Protein AF-A0A969JW66-F1 (afdb_monomer_lite)

Structure (mmCIF, N/CA/C/O backbone):
data_AF-A0A969JW66-F1
#
_entry.id   AF-A0A969JW66-F1
#
loop_
_atom_site.group_PDB
_atom_site.id
_atom_site.type_symbol
_atom_site.label_atom_id
_atom_site.label_alt_id
_atom_site.label_comp_id
_atom_site.label_asym_id
_atom_site.label_entity_id
_atom_site.label_seq_id
_atom_site.pdbx_PDB_ins_code
_atom_site.Cartn_x
_atom_site.Cartn_y
_atom_site.Cartn_z
_atom_site.occupancy
_atom_site.B_iso_or_equiv
_atom_site.auth_seq_id
_atom_site.auth_comp_id
_atom_site.auth_asym_id
_atom_site.auth_atom_id
_atom_site.pdbx_PDB_model_num
ATOM 1 N N . MET A 1 1 ? 15.696 24.042 47.870 1.00 40.84 1 MET A N 1
ATOM 2 C CA . MET A 1 1 ? 15.135 23.571 46.587 1.00 40.84 1 MET A CA 1
ATOM 3 C C . MET A 1 1 ? 15.810 24.393 45.507 1.00 40.84 1 MET A C 1
ATOM 5 O O . MET A 1 1 ? 15.620 25.599 45.510 1.00 40.84 1 MET A O 1
ATOM 9 N N . ALA A 1 2 ? 16.708 23.796 44.722 1.00 54.25 2 ALA A N 1
ATOM 10 C CA . ALA A 1 2 ? 17.399 24.513 43.651 1.00 54.25 2 ALA A CA 1
ATOM 11 C C . ALA A 1 2 ? 16.425 24.700 42.480 1.00 54.25 2 ALA A C 1
ATOM 13 O O . ALA A 1 2 ? 15.847 23.718 42.015 1.00 54.25 2 ALA A O 1
ATOM 14 N N . GLU A 1 3 ? 16.198 25.946 42.061 1.00 46.41 3 GLU A N 1
ATOM 15 C CA . GLU A 1 3 ? 15.458 26.241 40.833 1.00 46.41 3 GLU A CA 1
ATOM 16 C C . GLU A 1 3 ? 16.278 25.765 39.624 1.00 46.41 3 GLU A C 1
ATOM 18 O O . GLU A 1 3 ? 17.474 26.064 39.557 1.00 46.41 3 GLU A O 1
ATOM 23 N N . PRO A 1 4 ? 15.669 25.025 38.682 1.00 59.62 4 PRO A N 1
ATOM 24 C CA . PRO A 1 4 ? 16.368 24.554 37.495 1.00 59.62 4 PRO A CA 1
ATOM 25 C C . PRO A 1 4 ? 16.814 25.738 36.629 1.00 59.62 4 PRO A C 1
ATOM 27 O O . PRO A 1 4 ? 16.103 26.733 36.467 1.00 59.62 4 PRO A O 1
ATOM 30 N N . THR A 1 5 ? 18.015 25.634 36.071 1.00 74.81 5 THR A N 1
ATOM 31 C CA . THR A 1 5 ? 18.633 26.684 35.255 1.00 74.81 5 THR A CA 1
ATOM 32 C C . THR A 1 5 ? 17.927 26.840 33.901 1.00 74.81 5 THR A C 1
ATOM 34 O O . THR A 1 5 ? 17.280 25.926 33.389 1.00 74.81 5 THR A O 1
ATOM 37 N N . ARG A 1 6 ? 18.042 28.022 33.274 1.00 62.00 6 ARG A N 1
ATOM 38 C CA . ARG A 1 6 ? 17.394 28.322 31.978 1.00 62.00 6 ARG A CA 1
ATOM 39 C C . ARG A 1 6 ? 17.783 27.359 30.846 1.00 62.00 6 ARG A C 1
ATOM 41 O O . ARG A 1 6 ? 16.964 27.147 29.953 1.00 62.00 6 ARG A O 1
ATOM 48 N N . ASP A 1 7 ? 18.984 26.781 30.881 1.00 59.00 7 ASP A N 1
ATOM 49 C CA . ASP A 1 7 ? 19.409 25.762 29.913 1.00 59.00 7 ASP A CA 1
ATOM 50 C C . ASP A 1 7 ? 18.765 24.394 30.188 1.00 59.00 7 ASP A C 1
ATOM 52 O O . ASP A 1 7 ? 18.335 23.731 29.246 1.00 59.00 7 ASP A O 1
ATOM 56 N N . GLU A 1 8 ? 18.573 24.006 31.453 1.00 53.38 8 GLU A N 1
ATOM 57 C CA . GLU A 1 8 ? 17.868 22.767 31.824 1.00 53.38 8 GLU A CA 1
ATOM 58 C C . GLU A 1 8 ? 16.382 22.815 31.428 1.00 53.38 8 GLU A C 1
ATOM 60 O O . GLU A 1 8 ? 15.858 21.853 30.864 1.00 53.38 8 GLU A O 1
ATOM 65 N N . LEU A 1 9 ? 15.723 23.968 31.604 1.00 59.16 9 LEU A N 1
ATOM 66 C CA . LEU A 1 9 ? 14.361 24.208 31.099 1.00 59.16 9 LEU A CA 1
ATOM 67 C C . LEU A 1 9 ? 14.279 24.134 29.563 1.00 59.16 9 LEU A C 1
ATOM 69 O O . LEU A 1 9 ? 13.269 23.689 29.011 1.00 59.16 9 LEU A O 1
ATOM 73 N N . ARG A 1 10 ? 15.331 24.559 28.851 1.00 59.28 10 ARG A N 1
ATOM 74 C CA . ARG A 1 10 ? 15.378 24.525 27.383 1.00 59.28 10 ARG A CA 1
ATOM 75 C C . ARG A 1 10 ? 15.547 23.099 26.856 1.00 59.28 10 ARG A C 1
ATOM 77 O O . ARG A 1 10 ? 14.834 22.736 25.919 1.00 59.28 10 ARG A O 1
ATOM 84 N N . VAL A 1 11 ? 16.411 22.296 27.478 1.00 59.56 11 VAL A N 1
ATOM 85 C CA . VAL A 1 11 ? 16.655 20.886 27.118 1.00 59.56 11 VAL A CA 1
ATOM 86 C C . VAL A 1 11 ? 15.422 20.016 27.401 1.00 59.56 11 VAL A C 1
ATOM 88 O O . VAL A 1 11 ? 14.954 19.323 26.494 1.00 59.56 11 VAL A O 1
ATOM 91 N N . GLN A 1 12 ? 14.790 20.161 28.573 1.00 58.59 12 GLN A N 1
ATOM 92 C CA . GLN A 1 12 ? 13.542 19.451 28.904 1.00 58.59 12 GLN A CA 1
ATOM 93 C C . GLN A 1 12 ? 12.419 19.766 27.903 1.00 58.59 12 GLN A C 1
ATOM 95 O O . GLN A 1 12 ? 11.726 18.873 27.418 1.00 58.59 12 GLN A O 1
ATOM 100 N N . SER A 1 13 ? 12.293 21.034 27.489 1.00 60.81 13 SER A N 1
ATOM 101 C CA . SER A 1 13 ? 11.270 21.443 26.517 1.00 60.81 13 SER A CA 1
ATOM 102 C C . SER A 1 13 ? 11.465 20.854 25.112 1.00 60.81 13 SER A C 1
ATOM 104 O O . SER A 1 13 ? 10.496 20.751 24.353 1.00 60.81 13 SER A O 1
ATOM 106 N N . SER A 1 14 ? 12.698 20.491 24.739 1.00 58.91 14 SER A N 1
ATOM 107 C CA . SER A 1 14 ? 13.002 19.827 23.466 1.00 58.91 14 SER A CA 1
ATOM 108 C C . SER A 1 14 ? 12.797 18.314 23.523 1.00 58.91 14 SER A C 1
ATOM 110 O O . SER A 1 14 ? 12.297 17.737 22.556 1.00 58.91 14 SER A O 1
ATOM 112 N N . GLU A 1 15 ? 13.107 17.684 24.655 1.00 55.50 15 GLU A N 1
ATOM 113 C CA . GLU A 1 15 ? 12.922 16.246 24.872 1.00 55.50 15 GLU A CA 1
ATOM 114 C C . GLU A 1 15 ? 11.434 15.883 24.969 1.00 55.50 15 GLU A C 1
ATOM 116 O O . GLU A 1 15 ? 10.982 14.949 24.304 1.00 55.50 15 GLU A O 1
ATOM 121 N N . ASP A 1 16 ? 10.637 16.700 25.662 1.00 60.59 16 ASP A N 1
ATOM 122 C CA . ASP A 1 16 ? 9.181 16.533 25.744 1.00 60.59 16 ASP A CA 1
ATOM 123 C C . ASP A 1 16 ? 8.486 16.686 24.383 1.00 60.59 16 ASP A C 1
ATOM 125 O O . ASP A 1 16 ? 7.502 15.999 24.085 1.00 60.59 16 ASP A O 1
ATOM 129 N N . ARG A 1 17 ? 8.984 17.587 23.523 1.00 61.78 17 ARG A N 1
ATOM 130 C CA . ARG A 1 17 ? 8.463 17.745 22.154 1.00 61.78 17 ARG A CA 1
ATOM 131 C C . ARG A 1 17 ? 8.785 16.533 21.290 1.00 61.78 17 ARG A C 1
ATOM 133 O O . ARG A 1 17 ? 7.910 16.105 20.542 1.00 61.78 17 ARG A O 1
ATOM 140 N N . LYS A 1 18 ? 9.997 15.986 21.416 1.00 62.81 18 LYS A N 1
ATOM 141 C CA . LYS A 1 18 ? 10.444 14.802 20.675 1.00 62.81 18 LYS A CA 1
ATOM 142 C C . LYS A 1 18 ? 9.677 13.544 21.103 1.00 62.81 18 LYS A C 1
ATOM 144 O O . LYS A 1 18 ? 9.100 12.865 20.265 1.00 62.81 18 LYS A O 1
ATOM 149 N N . SER A 1 19 ? 9.527 13.320 22.409 1.00 61.19 19 SER A N 1
ATOM 150 C CA . SER A 1 19 ? 8.724 12.218 22.963 1.00 61.19 19 SER A CA 1
ATOM 151 C C . SER A 1 19 ? 7.263 12.249 22.481 1.00 61.19 19 SER A C 1
ATOM 153 O O . SER A 1 19 ? 6.701 11.234 22.054 1.00 61.19 19 SER A O 1
ATOM 155 N N . ARG A 1 20 ? 6.643 13.439 22.447 1.00 59.66 20 ARG A N 1
ATOM 156 C CA . ARG A 1 20 ? 5.278 13.604 21.916 1.00 59.66 20 ARG A CA 1
ATOM 157 C C . ARG A 1 20 ? 5.185 13.403 20.404 1.00 59.66 20 ARG A C 1
ATOM 159 O O . ARG A 1 20 ? 4.157 12.904 19.947 1.00 59.66 20 ARG A O 1
ATOM 166 N N . SER A 1 21 ? 6.195 13.797 19.622 1.00 60.31 21 SER A N 1
ATOM 167 C CA . SER A 1 21 ? 6.202 13.543 18.175 1.00 60.31 21 SER A CA 1
ATOM 168 C C . SER A 1 21 ? 6.389 12.064 17.852 1.00 60.31 21 SER A C 1
ATOM 170 O O . SER A 1 21 ? 5.691 11.563 16.973 1.00 60.31 21 SER A O 1
ATOM 172 N N . ASP A 1 22 ? 7.243 11.366 18.601 1.00 65.19 22 ASP A N 1
ATOM 173 C CA . ASP A 1 22 ? 7.522 9.939 18.411 1.00 65.19 22 ASP A CA 1
ATOM 174 C C . ASP A 1 22 ? 6.267 9.108 18.730 1.00 65.19 22 ASP A C 1
ATOM 176 O O . ASP A 1 22 ? 5.780 8.362 17.885 1.00 65.19 22 ASP A O 1
ATOM 180 N N . THR A 1 23 ? 5.608 9.386 19.862 1.00 65.06 23 THR A N 1
ATOM 181 C CA . THR A 1 23 ? 4.329 8.742 20.233 1.00 65.06 23 THR A CA 1
ATOM 182 C C . THR A 1 23 ? 3.220 8.978 19.191 1.00 65.06 23 THR A C 1
ATOM 184 O O . THR A 1 23 ? 2.376 8.113 18.924 1.00 65.06 23 THR A O 1
ATOM 187 N N . LYS A 1 24 ? 3.189 10.176 18.590 1.00 61.91 24 LYS A N 1
ATOM 188 C CA . LYS A 1 24 ? 2.211 10.540 17.554 1.00 61.91 24 LYS A CA 1
ATOM 189 C C . LYS A 1 24 ? 2.483 9.800 16.241 1.00 61.91 24 LYS A C 1
ATOM 191 O O . LYS A 1 24 ? 1.526 9.392 15.580 1.00 61.91 24 LYS A O 1
ATOM 196 N N . ASN A 1 25 ? 3.753 9.609 15.884 1.00 71.12 25 ASN A N 1
ATOM 197 C CA . ASN A 1 25 ? 4.147 8.803 14.732 1.00 71.12 25 ASN A CA 1
ATOM 198 C C . ASN A 1 25 ? 3.803 7.325 14.938 1.00 71.12 25 ASN A C 1
ATOM 200 O O . ASN A 1 25 ? 3.181 6.742 14.055 1.00 71.12 25 ASN A O 1
ATOM 204 N N . ASP A 1 26 ? 4.073 6.760 16.115 1.00 77.56 26 ASP A N 1
ATOM 205 C CA . ASP A 1 26 ? 3.741 5.362 16.420 1.00 77.56 26 ASP A CA 1
ATOM 206 C C . ASP A 1 26 ? 2.232 5.103 16.343 1.00 77.56 26 ASP A C 1
ATOM 208 O O . ASP A 1 26 ? 1.776 4.117 15.762 1.00 77.56 26 ASP A O 1
ATOM 212 N N . THR A 1 27 ? 1.425 6.040 16.850 1.00 81.88 27 THR A N 1
ATOM 213 C CA . THR A 1 27 ? -0.039 5.947 16.753 1.00 81.88 27 THR A CA 1
ATOM 214 C C . THR A 1 27 ? -0.509 5.968 15.295 1.00 81.88 27 THR A C 1
ATOM 216 O O . THR A 1 27 ? -1.386 5.190 14.915 1.00 81.88 27 THR A O 1
ATOM 219 N N . LYS A 1 28 ? 0.074 6.841 14.461 1.00 84.44 28 LYS A N 1
ATOM 220 C CA . LYS A 1 28 ? -0.247 6.926 13.030 1.00 84.44 28 LYS A CA 1
ATOM 221 C C . LYS A 1 28 ? 0.125 5.630 12.304 1.00 84.44 28 LYS A C 1
ATOM 223 O O . LYS A 1 28 ? -0.694 5.127 11.538 1.00 84.44 28 LYS A O 1
ATOM 228 N N . SER A 1 29 ? 1.312 5.084 12.562 1.00 87.31 29 SER A N 1
ATOM 229 C CA . SER A 1 29 ? 1.781 3.832 11.958 1.00 87.31 29 SER A CA 1
ATOM 230 C C . SER A 1 29 ? 0.887 2.653 12.339 1.00 87.31 29 SER A C 1
ATOM 232 O O . SER A 1 29 ? 0.419 1.934 11.460 1.00 87.31 29 SER A O 1
ATOM 234 N N . ASN A 1 30 ? 0.532 2.517 13.620 1.00 88.81 30 ASN A N 1
ATOM 235 C CA . ASN A 1 30 ? -0.365 1.455 14.087 1.00 88.81 30 ASN A CA 1
ATOM 236 C C . ASN A 1 30 ? -1.747 1.520 13.424 1.00 88.81 30 ASN A C 1
ATOM 238 O O . ASN A 1 30 ? -2.320 0.488 13.067 1.00 88.81 30 ASN A O 1
ATOM 242 N N . LEU A 1 31 ? -2.275 2.730 13.219 1.00 90.94 31 LEU A N 1
ATOM 243 C CA . LEU A 1 31 ? -3.534 2.938 12.503 1.00 90.94 31 LEU A CA 1
ATOM 244 C C . LEU A 1 31 ? -3.440 2.525 11.034 1.00 90.94 31 LEU A C 1
ATOM 246 O O . LEU A 1 31 ? -4.350 1.861 10.541 1.00 90.94 31 LEU A O 1
ATOM 250 N N . ILE A 1 32 ? -2.351 2.889 10.352 1.00 93.75 32 ILE A N 1
ATOM 251 C CA . ILE A 1 32 ? -2.113 2.517 8.951 1.00 93.75 32 ILE A CA 1
ATOM 252 C C . ILE A 1 32 ? -2.027 0.997 8.812 1.00 93.75 32 ILE A C 1
ATOM 254 O O . ILE A 1 32 ? -2.725 0.436 7.971 1.00 93.75 32 ILE A O 1
ATOM 258 N N . LEU A 1 33 ? -1.237 0.326 9.653 1.00 94.88 33 LEU A N 1
ATOM 259 C CA . LEU A 1 33 ? -1.054 -1.127 9.592 1.00 94.88 33 LEU A CA 1
ATOM 260 C C . LEU A 1 33 ? -2.352 -1.886 9.905 1.00 94.88 33 LEU A C 1
ATOM 262 O O . LEU A 1 33 ? -2.728 -2.793 9.164 1.00 94.88 33 LEU A O 1
ATOM 266 N N . SER A 1 34 ? -3.092 -1.455 10.931 1.00 94.56 34 SER A N 1
ATOM 267 C CA . SER A 1 34 ? -4.382 -2.064 11.288 1.00 94.56 34 SER A CA 1
ATOM 268 C C . SER A 1 34 ? -5.425 -1.877 10.183 1.00 94.56 34 SER A C 1
ATOM 270 O O . SER A 1 34 ? -6.155 -2.802 9.831 1.00 94.56 34 SER A O 1
ATOM 272 N N . ALA A 1 35 ? -5.507 -0.670 9.612 1.00 94.56 35 ALA A N 1
ATOM 273 C CA . ALA A 1 35 ? -6.415 -0.388 8.506 1.00 94.56 35 ALA A CA 1
ATOM 274 C C . ALA A 1 35 ? -6.042 -1.186 7.253 1.00 94.56 35 ALA A C 1
ATOM 276 O O . ALA A 1 35 ? -6.926 -1.724 6.587 1.00 94.56 35 ALA A O 1
ATOM 277 N N . LEU A 1 36 ? -4.745 -1.288 6.956 1.00 96.56 36 LEU A N 1
ATOM 278 C CA . LEU A 1 36 ? -4.231 -2.061 5.837 1.00 96.56 36 LEU A CA 1
ATOM 279 C C . LEU A 1 36 ? -4.656 -3.527 5.936 1.00 96.56 36 LEU A C 1
ATOM 281 O O . LEU A 1 36 ? -5.207 -4.057 4.975 1.00 96.56 36 LEU A O 1
ATOM 285 N N . GLU A 1 37 ? -4.446 -4.167 7.085 1.00 96.50 37 GLU A N 1
ATOM 286 C CA . GLU A 1 37 ? -4.856 -5.555 7.303 1.00 96.50 37 GLU A CA 1
ATOM 287 C C . GLU A 1 37 ? -6.374 -5.725 7.151 1.00 96.50 37 GLU A C 1
ATOM 289 O O . GLU A 1 37 ? -6.841 -6.588 6.405 1.00 96.50 37 GLU A O 1
ATOM 294 N N . LEU A 1 38 ? -7.164 -4.845 7.774 1.00 95.62 38 LEU A N 1
ATOM 295 C C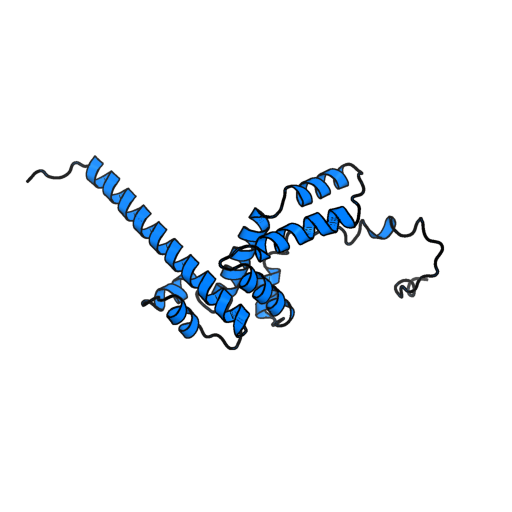A . LEU A 1 38 ? -8.621 -4.912 7.695 1.00 95.62 38 LEU A CA 1
ATOM 296 C C . LEU A 1 38 ? -9.144 -4.754 6.264 1.00 95.62 38 LEU A C 1
ATOM 298 O O . LEU A 1 38 ? -10.021 -5.521 5.860 1.00 95.62 38 LEU A O 1
ATOM 302 N N . PHE A 1 39 ? -8.630 -3.788 5.498 1.00 94.88 39 PHE A N 1
ATOM 303 C CA . PHE A 1 39 ? -9.022 -3.595 4.101 1.00 94.88 39 PHE A CA 1
ATOM 304 C C . PHE A 1 39 ? -8.542 -4.748 3.213 1.00 94.88 39 PHE A C 1
ATOM 306 O O . PHE A 1 39 ? -9.288 -5.215 2.343 1.00 94.88 39 PHE A O 1
ATOM 313 N N . ALA A 1 40 ? -7.327 -5.246 3.453 1.00 94.75 40 ALA A N 1
ATOM 314 C CA . ALA A 1 40 ? -6.782 -6.397 2.750 1.00 94.75 40 ALA A CA 1
ATOM 315 C C . ALA A 1 40 ? -7.638 -7.651 2.960 1.00 94.75 40 ALA A C 1
ATOM 317 O O . ALA A 1 40 ? -7.836 -8.397 2.007 1.00 94.75 40 ALA A O 1
ATOM 318 N N . GLU A 1 41 ? -8.192 -7.870 4.154 1.00 94.00 41 GLU A N 1
ATOM 319 C CA . GLU A 1 41 ? -9.009 -9.050 4.456 1.00 94.00 41 GLU A CA 1
ATOM 320 C C . GLU A 1 41 ? -10.482 -8.883 4.079 1.00 94.00 41 GLU A C 1
ATOM 322 O O . GLU A 1 41 ? -11.041 -9.707 3.350 1.00 94.00 41 GLU A O 1
ATOM 327 N N . ASN A 1 42 ? -11.099 -7.759 4.437 1.00 92.25 42 ASN A N 1
ATOM 328 C CA . ASN A 1 42 ? -12.559 -7.600 4.384 1.00 92.25 42 ASN A CA 1
ATOM 329 C C . ASN A 1 42 ? -13.053 -6.725 3.225 1.00 92.25 42 ASN A C 1
ATOM 331 O O . ASN A 1 42 ? -14.225 -6.775 2.871 1.00 92.25 42 ASN A O 1
ATOM 335 N N . GLY A 1 43 ? -12.155 -5.963 2.606 1.00 88.88 43 GLY A N 1
ATOM 336 C CA . GLY A 1 43 ? -12.461 -5.069 1.495 1.00 88.88 43 GLY A CA 1
ATOM 337 C C . GLY A 1 43 ? -12.703 -3.664 2.012 1.00 88.88 43 GLY A C 1
ATOM 338 O O . GLY A 1 43 ? -12.844 -3.445 3.217 1.00 88.88 43 GLY A O 1
ATOM 339 N N . ILE A 1 44 ? -12.713 -2.692 1.104 1.00 88.50 44 ILE A N 1
ATOM 340 C CA . ILE A 1 44 ? -12.837 -1.294 1.506 1.00 88.50 44 ILE A CA 1
ATOM 341 C C . ILE A 1 44 ? -14.215 -1.087 2.114 1.00 88.50 44 ILE A C 1
ATOM 343 O O . ILE A 1 44 ? -14.301 -0.703 3.277 1.00 88.50 44 ILE A O 1
ATOM 347 N N . ASP A 1 45 ? -15.286 -1.419 1.399 1.00 87.56 45 ASP A N 1
ATOM 348 C CA . ASP A 1 45 ? -16.669 -1.132 1.799 1.00 87.56 45 ASP A CA 1
ATOM 349 C C . ASP A 1 45 ? -17.081 -1.740 3.142 1.00 87.56 45 ASP A C 1
ATOM 351 O O . ASP A 1 45 ? -17.724 -1.059 3.941 1.00 87.56 45 ASP A O 1
ATOM 355 N N . ALA A 1 46 ? -16.631 -2.959 3.445 1.00 90.00 46 ALA A N 1
ATOM 356 C CA . ALA A 1 46 ? -16.989 -3.668 4.673 1.00 90.00 46 ALA A CA 1
ATOM 357 C C . ALA A 1 46 ? -16.338 -3.095 5.948 1.00 90.00 46 ALA A C 1
ATOM 359 O O . ALA A 1 46 ? -16.761 -3.412 7.061 1.00 90.00 46 ALA A O 1
ATOM 360 N N . VAL A 1 47 ? -15.304 -2.257 5.820 1.00 91.56 47 VAL A N 1
ATOM 361 C CA . VAL A 1 47 ? -14.539 -1.745 6.962 1.00 91.56 47 VAL A CA 1
ATOM 362 C C . VAL A 1 47 ? -14.967 -0.319 7.308 1.00 91.56 47 VAL A C 1
ATOM 364 O O . VAL A 1 47 ? -14.924 0.597 6.481 1.00 91.56 47 VAL A O 1
ATOM 367 N N . SER A 1 48 ? -15.354 -0.118 8.569 1.00 90.69 48 SER A N 1
ATOM 368 C CA . SER A 1 48 ? -15.719 1.192 9.116 1.00 90.69 48 SER A CA 1
ATOM 369 C C . SER A 1 48 ? -14.543 1.863 9.836 1.00 90.69 48 SER A C 1
ATOM 371 O O . SER A 1 48 ? -13.661 1.186 10.366 1.00 90.69 48 SER A O 1
ATOM 373 N N . MET A 1 49 ? -14.577 3.197 9.954 1.00 88.62 49 MET A N 1
ATOM 374 C CA . MET A 1 49 ? -13.599 3.957 10.754 1.00 88.62 49 MET A CA 1
ATOM 375 C C . MET A 1 49 ? -13.542 3.463 12.207 1.00 88.62 49 MET A C 1
ATOM 377 O O . MET A 1 49 ? -12.472 3.344 12.793 1.00 88.62 49 MET A O 1
ATOM 381 N N . ARG A 1 50 ? -14.693 3.105 12.789 1.00 87.75 50 ARG A N 1
ATOM 382 C CA . ARG A 1 50 ? -14.769 2.568 14.154 1.00 87.75 50 ARG A CA 1
ATOM 383 C C . ARG A 1 50 ? -14.059 1.219 14.281 1.00 87.75 50 ARG A C 1
ATOM 385 O O . ARG A 1 50 ? -13.382 0.990 15.279 1.00 87.75 50 ARG A O 1
ATOM 392 N N . THR A 1 51 ? -14.205 0.348 13.283 1.00 91.38 51 THR A N 1
ATOM 393 C CA . THR A 1 51 ? -13.521 -0.954 13.239 1.00 91.38 51 THR A CA 1
ATOM 394 C C . THR A 1 51 ? -12.006 -0.764 13.257 1.00 91.38 51 THR A C 1
ATOM 396 O O . THR A 1 51 ? -11.324 -1.418 14.040 1.00 91.38 51 THR A O 1
ATOM 399 N N . ILE A 1 52 ? -11.499 0.189 12.468 1.00 90.50 52 ILE A N 1
ATOM 400 C CA . ILE A 1 52 ? -10.072 0.536 12.420 1.00 90.50 52 ILE A CA 1
ATOM 401 C C . ILE A 1 52 ? -9.588 1.051 13.781 1.00 90.50 52 ILE A C 1
ATOM 403 O O . ILE A 1 52 ? -8.586 0.563 14.295 1.00 90.50 52 ILE A O 1
ATOM 407 N N . ASN A 1 53 ? -10.319 1.983 14.403 1.00 87.00 53 ASN A N 1
ATOM 408 C CA . ASN A 1 53 ? -9.939 2.556 15.702 1.00 87.00 53 ASN A CA 1
ATOM 409 C C . ASN A 1 53 ? -9.815 1.487 16.793 1.00 87.00 53 ASN A C 1
ATOM 411 O O . ASN A 1 53 ? -8.876 1.524 17.592 1.00 87.00 53 ASN A O 1
ATOM 415 N N . ASN A 1 54 ? -10.773 0.554 16.811 1.00 88.69 54 ASN A N 1
ATOM 416 C CA . ASN A 1 54 ? -10.802 -0.558 17.752 1.00 88.69 54 ASN A CA 1
ATOM 417 C C . ASN A 1 54 ? -9.624 -1.513 17.523 1.00 88.69 54 ASN A C 1
ATOM 419 O O . ASN A 1 54 ? -8.971 -1.895 18.490 1.00 88.69 54 ASN A O 1
ATOM 423 N N . ALA A 1 55 ? -9.343 -1.871 16.266 1.00 89.06 55 ALA A N 1
ATOM 424 C CA . ALA A 1 55 ? -8.235 -2.760 15.915 1.00 89.06 55 ALA A CA 1
ATOM 425 C C . ALA A 1 55 ? -6.870 -2.147 16.263 1.00 89.06 55 ALA A C 1
ATOM 427 O O . ALA A 1 55 ? -6.020 -2.826 16.826 1.00 89.06 55 ALA A O 1
ATOM 428 N N . ALA A 1 56 ? -6.700 -0.842 16.040 1.00 87.31 56 ALA A N 1
ATOM 429 C CA . ALA A 1 56 ? -5.475 -0.122 16.380 1.00 87.31 56 ALA A CA 1
ATOM 430 C C . ALA A 1 56 ? -5.293 0.136 17.891 1.00 87.31 56 ALA A C 1
ATOM 432 O O . ALA A 1 56 ? -4.338 0.802 18.290 1.00 87.31 56 ALA A O 1
ATOM 433 N N . GLY A 1 57 ? -6.224 -0.310 18.746 1.00 82.81 57 GLY A N 1
ATOM 434 C CA . GLY A 1 57 ? -6.151 -0.124 20.201 1.00 82.81 57 GLY A CA 1
ATOM 435 C C . GLY A 1 57 ? -6.272 1.335 20.659 1.00 82.81 57 GLY A C 1
ATOM 436 O O . GLY A 1 57 ? -6.000 1.661 21.817 1.00 82.81 57 GLY A O 1
ATOM 437 N N . THR A 1 58 ? -6.685 2.239 19.768 1.00 74.38 58 THR A N 1
ATOM 438 C CA . THR A 1 58 ? -6.767 3.668 20.074 1.00 74.38 58 THR A CA 1
ATOM 439 C C . THR A 1 58 ? -8.027 3.975 20.883 1.00 74.38 58 THR A C 1
ATOM 441 O O . THR A 1 58 ? -9.151 3.834 20.409 1.00 74.38 58 THR A O 1
ATOM 444 N N . ARG A 1 59 ? -7.861 4.459 22.120 1.00 67.75 59 ARG A N 1
ATOM 445 C CA . ARG A 1 59 ? -8.990 4.936 22.950 1.00 67.75 59 ARG A CA 1
ATOM 446 C C . ARG A 1 59 ? -9.541 6.292 22.493 1.00 67.75 59 ARG A C 1
ATOM 448 O O . ARG A 1 59 ? -10.599 6.712 22.948 1.00 67.75 59 ARG A O 1
ATOM 455 N N . ASN A 1 60 ? -8.820 6.983 21.609 1.00 67.81 60 ASN A N 1
ATOM 456 C CA . ASN A 1 60 ? -9.153 8.316 21.129 1.00 67.81 60 ASN A CA 1
ATOM 457 C C . ASN A 1 60 ? -9.586 8.273 19.657 1.00 67.81 60 ASN A C 1
ATOM 459 O O . ASN A 1 60 ? -8.770 8.449 18.754 1.00 67.81 60 ASN A O 1
ATOM 463 N N . ALA A 1 61 ? -10.886 8.083 19.421 1.00 65.81 61 ALA A N 1
ATOM 464 C CA . ALA A 1 61 ? -11.464 8.089 18.075 1.00 65.81 61 ALA A CA 1
ATOM 465 C C . ALA A 1 61 ? -11.211 9.407 17.312 1.00 65.81 61 ALA A C 1
ATOM 467 O O . ALA A 1 61 ? -11.147 9.407 16.081 1.00 65.81 61 ALA A O 1
ATOM 468 N N . SER A 1 62 ? -11.011 10.518 18.030 1.00 68.06 62 SER A N 1
ATOM 469 C CA . SER A 1 62 ? -10.707 11.819 17.432 1.00 68.06 62 SER A CA 1
ATOM 470 C C . SER A 1 62 ? -9.315 11.867 16.805 1.00 68.06 62 SER A C 1
ATOM 472 O O . SER A 1 62 ? -9.110 12.643 15.877 1.00 68.06 62 SER A O 1
ATOM 474 N N . ALA A 1 63 ? -8.366 11.033 17.251 1.00 64.38 63 ALA A N 1
ATOM 475 C CA . ALA A 1 63 ? -7.031 10.982 16.657 1.00 64.38 63 ALA A CA 1
ATOM 476 C C . ALA A 1 63 ? -7.107 10.576 15.179 1.00 64.38 63 ALA A C 1
ATOM 478 O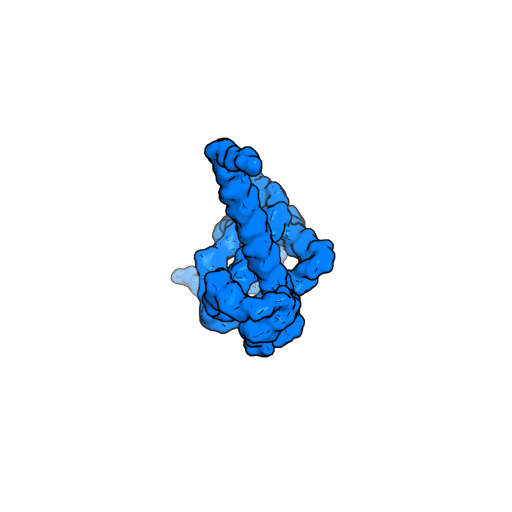 O . ALA A 1 63 ? -6.476 11.195 14.331 1.00 64.38 63 ALA A O 1
ATOM 479 N N . VAL A 1 64 ? -7.947 9.599 14.845 1.00 69.00 64 VAL A N 1
ATOM 480 C CA . VAL A 1 64 ? -8.063 9.075 13.476 1.00 69.00 64 VAL A CA 1
ATOM 481 C C . VAL A 1 64 ? -8.723 10.086 12.547 1.00 69.00 64 VAL A C 1
ATOM 483 O O . VAL A 1 64 ? -8.223 10.339 11.452 1.00 69.00 64 VAL A O 1
ATOM 486 N N . HIS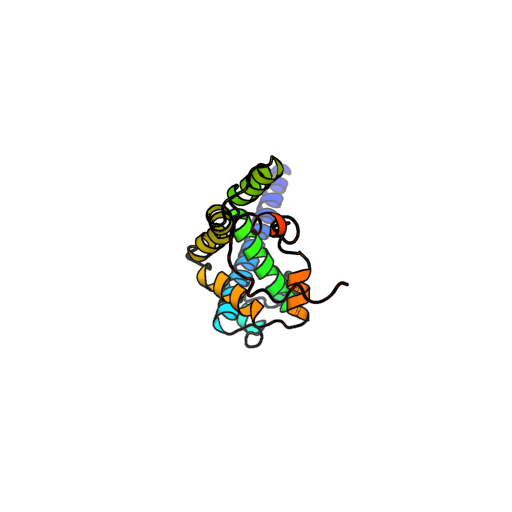 A 1 65 ? -9.789 10.739 13.013 1.00 71.00 65 HIS A N 1
ATOM 487 C CA . HIS A 1 65 ? -10.400 11.848 12.283 1.00 71.00 65 HIS A CA 1
ATOM 488 C C . HIS A 1 65 ? -9.449 13.039 12.127 1.00 71.00 65 HIS A C 1
ATOM 490 O O . HIS A 1 65 ? -9.447 13.673 11.081 1.00 71.00 65 HIS A O 1
ATOM 496 N N . TYR A 1 66 ? -8.603 13.329 13.115 1.00 70.38 66 TYR A N 1
ATOM 497 C CA . TYR A 1 66 ? -7.611 14.398 13.003 1.00 70.38 66 TYR A CA 1
ATOM 498 C C . TYR A 1 66 ? -6.477 14.052 12.024 1.00 70.38 66 TYR A C 1
ATOM 500 O O . TYR A 1 66 ? -6.043 14.904 11.255 1.00 70.38 66 TYR A O 1
ATOM 508 N N . HIS A 1 67 ? -5.990 12.810 12.042 1.00 74.50 67 HIS A N 1
ATOM 509 C CA . HIS A 1 67 ? -4.860 12.380 11.219 1.00 74.50 67 HIS A CA 1
ATOM 510 C C . HIS A 1 67 ? -5.225 12.127 9.758 1.00 74.50 67 HIS A C 1
ATOM 512 O O . HIS A 1 67 ? -4.400 12.374 8.882 1.00 74.50 67 HIS A O 1
ATOM 518 N N . PHE A 1 68 ? -6.435 11.628 9.506 1.00 82.69 68 PHE A N 1
ATOM 519 C CA . PHE A 1 68 ? -6.836 11.154 8.182 1.00 82.69 68 PHE A CA 1
ATOM 520 C C . PHE A 1 68 ? -8.133 11.789 7.676 1.00 82.69 68 PHE A C 1
ATOM 522 O O . PHE A 1 68 ? -8.451 11.676 6.497 1.00 82.69 68 PHE A O 1
ATOM 529 N N . GLY A 1 69 ? -8.906 12.460 8.534 1.00 85.75 69 GLY A N 1
ATOM 530 C CA . GLY A 1 69 ? -10.204 13.030 8.177 1.00 85.75 69 GLY A CA 1
ATOM 531 C C . GLY A 1 69 ? -11.274 11.955 8.012 1.00 85.75 69 GLY A C 1
ATOM 532 O O . GLY A 1 69 ? -12.149 11.793 8.864 1.00 85.75 69 GLY A O 1
ATOM 533 N N . ASN A 1 70 ? -11.202 11.215 6.909 1.00 87.56 70 ASN A N 1
ATOM 534 C CA . ASN A 1 70 ? -12.188 10.230 6.486 1.00 87.56 70 ASN A CA 1
ATOM 535 C C . ASN A 1 70 ? -11.520 8.936 5.979 1.00 87.56 70 ASN A C 1
ATOM 537 O O . ASN A 1 70 ? -10.299 8.788 5.983 1.00 87.56 70 ASN A O 1
ATOM 541 N N . LYS A 1 71 ? -12.348 7.989 5.525 1.00 88.31 71 LYS A N 1
ATOM 542 C CA . LYS A 1 71 ? -11.904 6.691 5.001 1.00 88.31 71 LYS A CA 1
ATOM 543 C C . LYS A 1 71 ? -10.968 6.825 3.794 1.00 88.31 71 LYS A C 1
ATOM 545 O O . LYS A 1 71 ? -9.983 6.099 3.722 1.00 88.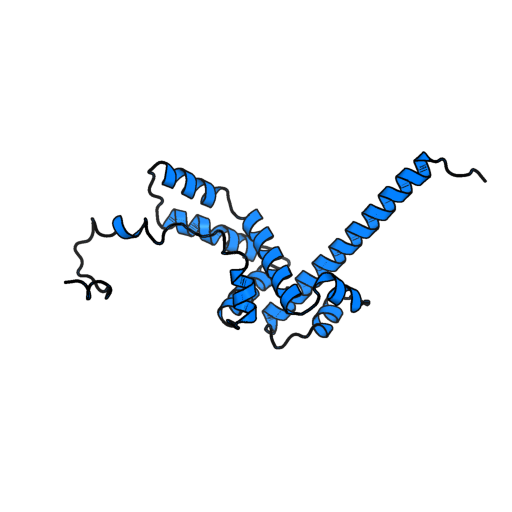31 71 LYS A O 1
ATOM 550 N N . LEU A 1 72 ? -11.242 7.770 2.888 1.00 88.50 72 LEU A N 1
ATOM 551 C CA . LEU A 1 72 ? -10.383 8.040 1.730 1.00 88.50 72 LEU A CA 1
ATOM 552 C C . LEU A 1 72 ? -9.007 8.558 2.157 1.00 88.50 72 LEU A C 1
ATOM 554 O O . LEU A 1 72 ? -8.009 8.131 1.591 1.00 88.50 72 LEU A O 1
ATOM 558 N N . GLY A 1 73 ? -8.931 9.403 3.186 1.00 89.62 73 GLY A N 1
ATOM 559 C CA . GLY A 1 73 ? -7.649 9.870 3.717 1.00 89.62 73 GLY A CA 1
ATOM 560 C C . GLY A 1 73 ? -6.811 8.755 4.350 1.00 89.62 73 GLY A C 1
ATOM 561 O O . GLY A 1 73 ? -5.586 8.779 4.248 1.00 89.62 73 GLY A O 1
ATOM 562 N N . ILE A 1 74 ? -7.442 7.730 4.941 1.00 91.06 74 ILE A N 1
ATOM 563 C CA . ILE A 1 74 ? -6.722 6.523 5.386 1.00 91.06 74 ILE A CA 1
ATOM 564 C C . ILE A 1 74 ? -6.202 5.737 4.180 1.00 91.06 74 ILE A C 1
ATOM 566 O O . ILE A 1 74 ? -5.046 5.325 4.177 1.00 91.06 74 ILE A O 1
ATOM 570 N N . ILE A 1 75 ? -7.031 5.539 3.151 1.00 91.12 75 ILE A N 1
ATOM 571 C CA . ILE A 1 75 ? -6.631 4.836 1.921 1.00 91.12 75 ILE A CA 1
ATOM 572 C C . ILE A 1 75 ? -5.439 5.543 1.265 1.00 91.12 75 ILE A C 1
ATOM 574 O O . ILE A 1 75 ? -4.459 4.890 0.916 1.00 91.12 75 ILE A O 1
ATOM 578 N N . GLU A 1 76 ? -5.486 6.872 1.160 1.00 89.88 76 GLU A N 1
ATOM 579 C CA . GLU A 1 76 ? -4.387 7.697 0.653 1.00 89.88 76 GLU A CA 1
ATOM 580 C C . GLU A 1 76 ? -3.114 7.516 1.493 1.00 89.88 76 GLU A C 1
ATOM 582 O O . GLU A 1 76 ? -2.041 7.293 0.937 1.00 89.88 76 GLU A O 1
ATOM 587 N N . ALA A 1 77 ? -3.230 7.505 2.824 1.00 91.69 77 ALA A N 1
ATOM 588 C CA . ALA A 1 77 ? -2.093 7.268 3.710 1.00 91.69 77 ALA A CA 1
ATOM 589 C C . ALA A 1 77 ? -1.497 5.856 3.578 1.00 91.69 77 ALA A C 1
ATOM 591 O O . ALA A 1 77 ? -0.277 5.716 3.609 1.00 91.69 77 ALA A O 1
ATOM 592 N N . ILE A 1 78 ? -2.323 4.818 3.403 1.00 93.38 78 ILE A N 1
ATOM 593 C CA . ILE A 1 78 ? -1.852 3.445 3.159 1.00 93.38 78 ILE A CA 1
ATOM 594 C C . ILE A 1 78 ? -1.138 3.360 1.809 1.00 93.38 78 ILE A C 1
ATOM 596 O O . ILE A 1 78 ? -0.067 2.767 1.716 1.00 93.38 78 ILE A O 1
ATOM 600 N N . ILE A 1 79 ? -1.710 3.954 0.757 1.00 90.75 79 ILE A N 1
ATOM 601 C CA . ILE A 1 79 ? -1.086 3.980 -0.571 1.00 90.75 79 ILE A CA 1
ATOM 602 C C . ILE A 1 79 ? 0.268 4.686 -0.498 1.00 90.75 79 ILE A C 1
ATOM 604 O O . ILE A 1 79 ? 1.238 4.177 -1.053 1.00 90.75 79 ILE A O 1
ATOM 608 N N . GLN A 1 80 ? 0.345 5.820 0.200 1.00 89.94 80 GLN A N 1
ATOM 609 C CA . GLN A 1 80 ? 1.594 6.550 0.392 1.00 89.94 80 GLN A CA 1
ATOM 610 C C . GLN A 1 80 ? 2.625 5.715 1.160 1.00 89.94 80 GLN A C 1
ATOM 612 O O . GLN A 1 80 ? 3.757 5.593 0.706 1.00 89.94 80 GLN A O 1
ATOM 617 N N . PHE A 1 81 ? 2.218 5.073 2.256 1.00 91.62 81 PHE A N 1
ATOM 618 C CA . PHE A 1 81 ? 3.070 4.162 3.019 1.00 91.62 81 PHE A CA 1
ATOM 619 C C . PHE A 1 81 ? 3.635 3.031 2.143 1.00 91.62 81 PHE A C 1
ATOM 621 O O . PHE A 1 81 ? 4.842 2.814 2.102 1.00 91.62 81 PHE A O 1
ATOM 628 N N . ILE A 1 82 ? 2.786 2.353 1.363 1.00 91.50 82 ILE A N 1
ATOM 629 C CA . ILE A 1 82 ? 3.229 1.277 0.465 1.00 91.50 82 ILE A CA 1
ATOM 630 C C . ILE A 1 82 ? 4.160 1.812 -0.631 1.00 91.50 82 ILE A C 1
ATOM 632 O O . ILE A 1 82 ? 5.099 1.123 -1.023 1.00 91.50 82 ILE A O 1
ATOM 636 N N . ARG A 1 83 ? 3.914 3.023 -1.146 1.00 87.00 83 ARG A N 1
ATOM 637 C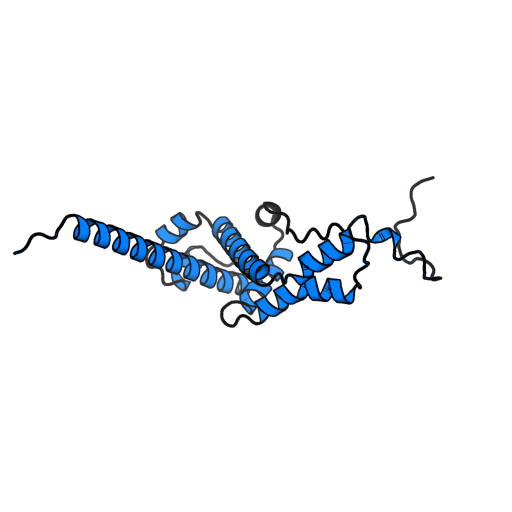 CA . ARG A 1 83 ? 4.796 3.665 -2.132 1.00 87.00 83 ARG A CA 1
ATOM 638 C C . ARG A 1 83 ? 6.167 3.954 -1.543 1.00 87.00 83 ARG A C 1
ATOM 640 O O . ARG A 1 83 ? 7.146 3.634 -2.197 1.00 87.00 83 ARG A O 1
ATOM 647 N N . GLU A 1 84 ? 6.243 4.500 -0.334 1.00 87.44 84 GLU A N 1
ATOM 648 C CA . GLU A 1 84 ? 7.512 4.770 0.354 1.00 87.44 84 GLU A CA 1
ATOM 649 C C . GLU A 1 84 ? 8.309 3.478 0.590 1.00 87.44 84 GLU A C 1
ATOM 651 O O . GLU A 1 84 ? 9.515 3.437 0.341 1.00 87.44 84 GLU A O 1
ATOM 656 N N . GLU A 1 85 ? 7.631 2.389 0.958 1.00 87.94 85 GLU A N 1
ATOM 657 C CA . GLU A 1 85 ? 8.246 1.062 1.060 1.00 87.94 85 GLU A CA 1
ATOM 658 C C . GLU A 1 85 ? 8.742 0.559 -0.304 1.00 87.94 85 GLU A C 1
ATOM 660 O O . GLU A 1 85 ? 9.899 0.168 -0.457 1.00 87.94 85 GLU A O 1
ATOM 665 N N . LEU A 1 86 ? 7.901 0.620 -1.341 1.00 85.38 86 LEU A N 1
ATOM 666 C CA . LEU A 1 86 ? 8.286 0.229 -2.699 1.00 85.38 86 LEU A CA 1
ATOM 667 C C . LEU A 1 86 ? 9.414 1.090 -3.262 1.00 85.38 86 LEU A C 1
ATOM 669 O O . LEU A 1 86 ? 10.242 0.552 -3.986 1.00 85.38 86 LEU A O 1
ATOM 673 N N . ASP A 1 87 ? 9.462 2.382 -2.944 1.00 82.56 87 ASP A N 1
ATOM 674 C CA . ASP A 1 87 ? 10.524 3.301 -3.346 1.00 82.56 87 ASP A CA 1
ATOM 675 C C . ASP A 1 87 ? 11.820 3.010 -2.580 1.00 82.56 87 ASP A C 1
ATOM 677 O O . ASP A 1 87 ? 12.894 3.029 -3.178 1.00 82.56 87 ASP A O 1
ATOM 681 N N . THR A 1 88 ? 11.739 2.611 -1.308 1.00 78.69 88 THR A N 1
ATOM 682 C CA . THR A 1 88 ? 12.894 2.079 -0.560 1.00 78.69 88 THR A CA 1
ATOM 683 C C . THR A 1 88 ? 13.451 0.816 -1.227 1.00 78.69 88 THR A C 1
ATOM 685 O O . THR A 1 88 ? 14.663 0.595 -1.264 1.00 78.69 88 THR A O 1
ATOM 688 N N . TYR A 1 89 ? 12.576 -0.008 -1.814 1.00 73.69 89 TYR A N 1
ATOM 689 C CA . TYR A 1 89 ? 12.967 -1.188 -2.586 1.00 73.69 89 TYR A CA 1
ATOM 690 C C . TYR A 1 89 ? 13.161 -0.939 -4.079 1.00 73.69 89 TYR A C 1
ATOM 692 O O . TYR A 1 89 ? 13.597 -1.882 -4.755 1.00 73.69 89 TYR A O 1
ATOM 700 N N . ARG A 1 90 ? 12.854 0.261 -4.610 1.00 66.38 90 ARG A N 1
ATOM 701 C CA . ARG A 1 90 ? 13.162 0.661 -5.990 1.00 66.38 90 ARG A CA 1
ATOM 702 C C . ARG A 1 90 ? 14.665 0.681 -6.057 1.00 66.38 90 ARG A C 1
ATOM 704 O O . ARG A 1 90 ? 15.337 1.669 -5.797 1.00 66.38 90 ARG A O 1
ATOM 711 N N . MET A 1 91 ? 15.179 -0.491 -6.377 1.00 63.75 91 MET A N 1
ATOM 712 C CA . MET A 1 91 ? 16.574 -0.708 -6.613 1.00 63.75 91 MET A CA 1
ATOM 713 C C . MET A 1 91 ? 17.021 0.343 -7.618 1.00 63.75 91 MET A C 1
ATOM 715 O O . MET A 1 91 ? 16.308 0.615 -8.595 1.00 63.75 91 MET A O 1
ATOM 719 N N . ASP A 1 92 ? 18.254 0.811 -7.446 1.00 67.31 92 ASP A N 1
ATOM 720 C CA . ASP A 1 92 ? 19.007 1.511 -8.481 1.00 67.31 92 ASP A CA 1
ATOM 721 C C . ASP A 1 92 ? 18.840 0.851 -9.856 1.00 67.31 92 ASP A C 1
ATOM 723 O O . ASP A 1 92 ? 18.996 1.523 -10.856 1.00 67.31 92 ASP A O 1
ATOM 727 N N . ALA A 1 93 ? 18.460 -0.433 -9.935 1.00 77.56 93 ALA A N 1
ATOM 728 C CA . ALA A 1 93 ? 18.062 -1.147 -11.142 1.00 77.56 93 ALA A CA 1
ATOM 729 C C . ALA A 1 93 ? 17.140 -0.360 -12.091 1.00 77.56 93 ALA A C 1
ATOM 731 O O . ALA A 1 93 ? 17.517 -0.219 -13.246 1.00 77.56 93 ALA A O 1
ATOM 732 N N . VAL A 1 94 ? 15.976 0.166 -11.673 1.00 81.38 94 VAL A N 1
ATOM 733 C CA . VAL A 1 94 ? 15.083 0.880 -12.623 1.00 81.38 94 VAL A CA 1
ATOM 734 C C . VAL A 1 94 ? 15.751 2.162 -13.117 1.00 81.38 94 VAL A C 1
ATOM 736 O O . VAL A 1 94 ? 15.834 2.385 -14.321 1.00 81.38 94 VAL A O 1
ATOM 739 N N . VAL A 1 95 ? 16.312 2.953 -12.200 1.00 82.56 95 VAL A N 1
ATOM 740 C CA . VAL A 1 95 ? 17.026 4.202 -12.517 1.00 82.56 95 VAL A CA 1
ATOM 741 C C . VAL A 1 95 ? 18.245 3.938 -13.413 1.00 82.56 95 VAL A C 1
ATOM 743 O O . VAL A 1 95 ? 18.545 4.700 -14.330 1.00 82.56 95 VAL A O 1
ATOM 746 N N . ASN A 1 96 ? 18.949 2.837 -13.179 1.00 85.56 96 ASN A N 1
ATOM 747 C CA . ASN A 1 96 ? 20.109 2.399 -13.940 1.00 85.56 96 ASN A CA 1
ATOM 748 C C . ASN A 1 96 ? 19.702 1.908 -15.330 1.00 85.56 96 ASN A C 1
ATOM 750 O O . ASN A 1 96 ? 20.373 2.243 -16.300 1.00 85.56 96 ASN A O 1
ATOM 754 N N . LEU A 1 97 ? 18.600 1.162 -15.449 1.00 88.81 97 LEU A N 1
ATOM 755 C CA . LEU A 1 97 ? 18.048 0.766 -16.744 1.00 88.81 97 LEU A CA 1
ATOM 756 C C . LEU A 1 97 ? 17.598 1.984 -17.551 1.00 88.81 97 LEU A C 1
ATOM 758 O O . LEU A 1 97 ? 17.922 2.066 -18.730 1.00 88.81 97 LEU A O 1
ATOM 762 N N . GLU A 1 98 ? 16.926 2.951 -16.925 1.00 86.12 98 GLU A N 1
ATOM 763 C CA . GLU A 1 98 ? 16.539 4.210 -17.572 1.00 86.12 98 GLU A CA 1
ATOM 764 C C . GLU A 1 98 ? 17.765 5.001 -18.046 1.00 86.12 98 GLU A C 1
ATOM 766 O O . GLU A 1 98 ? 17.804 5.459 -19.188 1.00 86.12 98 GLU A O 1
ATOM 771 N N . ARG A 1 99 ? 18.804 5.109 -17.208 1.00 88.31 99 ARG A N 1
ATOM 772 C CA . ARG A 1 99 ? 20.067 5.772 -17.564 1.00 88.31 99 ARG A CA 1
ATOM 773 C C . ARG A 1 99 ? 20.785 5.067 -18.717 1.00 88.31 99 ARG A C 1
ATOM 775 O O . ARG A 1 99 ? 21.256 5.730 -19.635 1.00 88.31 99 ARG A O 1
ATOM 782 N N . ARG A 1 100 ? 20.876 3.735 -18.680 1.00 90.06 100 ARG A N 1
ATOM 783 C CA . ARG A 1 100 ? 21.479 2.920 -19.748 1.00 90.06 100 ARG A CA 1
ATOM 784 C C . ARG A 1 100 ? 20.717 3.091 -21.059 1.00 90.06 100 ARG A C 1
ATOM 786 O O . ARG A 1 100 ? 21.335 3.360 -22.085 1.00 90.06 100 ARG A O 1
ATOM 793 N N . ALA A 1 101 ? 19.388 3.022 -21.005 1.00 89.06 101 ALA A N 1
ATOM 794 C CA . ALA A 1 101 ? 18.528 3.219 -22.166 1.00 89.06 101 ALA A CA 1
ATOM 795 C C . ALA A 1 101 ? 18.678 4.624 -22.771 1.00 89.06 101 ALA A C 1
ATOM 797 O O . ALA A 1 101 ? 18.760 4.766 -23.989 1.00 89.06 101 ALA A O 1
ATOM 798 N N . ALA A 1 102 ? 18.796 5.662 -21.936 1.00 89.44 102 ALA A N 1
ATOM 799 C CA . ALA A 1 102 ? 19.065 7.027 -22.396 1.00 89.44 102 ALA A CA 1
ATOM 800 C C . ALA A 1 102 ? 20.415 7.165 -23.129 1.00 89.44 102 ALA A C 1
ATOM 802 O O . ALA A 1 102 ? 20.559 8.037 -23.981 1.00 89.44 102 ALA A O 1
ATOM 803 N N . ASN A 1 103 ? 21.373 6.280 -22.842 1.00 92.94 103 ASN A N 1
ATOM 804 C CA . ASN A 1 103 ? 22.687 6.227 -23.486 1.00 92.94 103 ASN A CA 1
ATOM 805 C C . ASN A 1 103 ? 22.743 5.264 -24.691 1.00 92.94 103 ASN A C 1
ATOM 807 O O . ASN A 1 103 ? 23.831 4.962 -25.177 1.00 92.94 103 ASN A O 1
ATOM 811 N N . GLY A 1 104 ? 21.594 4.784 -25.180 1.00 90.06 104 GLY A N 1
ATOM 812 C CA . GLY A 1 104 ? 21.501 3.945 -26.380 1.00 90.06 104 GLY A CA 1
ATOM 813 C C . GLY A 1 104 ? 21.605 2.436 -26.138 1.00 90.06 104 GLY A C 1
ATOM 814 O O . GLY A 1 104 ? 21.634 1.677 -27.104 1.00 90.06 104 GLY A O 1
ATOM 815 N N . ASP A 1 105 ? 21.640 1.988 -24.881 1.00 91.00 105 ASP A N 1
ATOM 816 C CA . ASP A 1 105 ? 21.489 0.569 -24.548 1.00 91.00 105 ASP A CA 1
ATOM 817 C C . ASP A 1 105 ? 20.027 0.120 -24.735 1.00 91.00 105 ASP A C 1
ATOM 819 O O . ASP A 1 105 ? 19.097 0.917 -24.609 1.00 91.00 105 ASP A O 1
ATOM 823 N N . ASN A 1 106 ? 19.802 -1.166 -24.995 1.00 90.88 106 ASN A N 1
ATOM 824 C CA . ASN A 1 106 ? 18.463 -1.735 -25.123 1.00 90.88 106 ASN A CA 1
ATOM 825 C C . ASN A 1 106 ? 18.264 -2.854 -24.088 1.00 90.88 106 ASN A C 1
ATOM 827 O O . ASN A 1 106 ? 18.558 -4.016 -24.388 1.00 90.88 106 ASN A O 1
ATOM 831 N N . PRO A 1 107 ? 17.765 -2.526 -22.876 1.00 89.88 107 PRO A N 1
ATOM 832 C CA . PRO A 1 107 ? 17.511 -3.511 -21.834 1.00 89.88 107 PRO A CA 1
ATOM 833 C C . PRO A 1 107 ? 16.621 -4.652 -22.320 1.00 89.88 107 PRO A C 1
ATOM 835 O O . PRO A 1 107 ? 15.577 -4.442 -22.941 1.00 89.88 107 PRO A O 1
ATOM 838 N N . SER A 1 108 ? 17.006 -5.877 -21.988 1.00 91.38 108 SER A N 1
ATOM 839 C CA . SER A 1 108 ? 16.198 -7.054 -22.282 1.00 91.38 108 SER A CA 1
ATOM 840 C C . SER A 1 108 ? 14.878 -7.038 -21.502 1.00 91.38 108 SER A C 1
ATOM 842 O O . SER A 1 108 ? 14.790 -6.507 -20.392 1.00 91.38 108 SER A O 1
ATOM 844 N N . CYS A 1 109 ? 13.848 -7.719 -22.021 1.00 89.81 109 CYS A N 1
ATOM 845 C CA . CYS A 1 109 ? 12.588 -7.903 -21.291 1.00 89.81 109 CYS A CA 1
ATOM 846 C C . CYS A 1 109 ? 12.810 -8.499 -19.891 1.00 89.81 109 CYS A C 1
ATOM 848 O O . CYS A 1 109 ? 12.116 -8.129 -18.951 1.00 89.81 109 CYS A O 1
ATOM 850 N N . ARG A 1 110 ? 13.799 -9.392 -19.738 1.00 90.56 110 ARG A N 1
ATOM 851 C CA . ARG A 1 110 ? 14.161 -9.991 -18.447 1.00 90.56 110 ARG A CA 1
ATOM 852 C C . ARG A 1 110 ? 14.650 -8.941 -17.451 1.00 90.56 110 ARG A C 1
ATOM 854 O O . ARG A 1 110 ? 14.210 -8.965 -16.308 1.00 90.56 110 ARG A O 1
ATOM 861 N N . GLU A 1 111 ? 15.534 -8.038 -17.871 1.00 89.44 111 GLU A N 1
ATOM 862 C CA . GLU A 1 111 ? 16.037 -6.955 -17.016 1.00 89.44 111 GLU A CA 1
ATOM 863 C C . GLU A 1 111 ? 14.909 -6.018 -16.584 1.00 89.44 111 GLU A C 1
ATOM 865 O O . GLU A 1 111 ? 14.807 -5.690 -15.403 1.00 89.44 111 GLU A O 1
ATOM 870 N N . ILE A 1 112 ? 14.028 -5.648 -17.519 1.00 88.88 112 ILE A N 1
ATOM 871 C CA . ILE A 1 112 ? 12.880 -4.779 -17.238 1.00 88.88 112 ILE A CA 1
ATOM 872 C C . ILE A 1 112 ? 11.942 -5.447 -16.230 1.00 88.88 112 ILE A C 1
ATOM 874 O O . ILE A 1 112 ? 11.606 -4.844 -15.213 1.00 88.88 112 ILE A O 1
ATOM 878 N N . LEU A 1 113 ? 11.552 -6.704 -16.473 1.00 90.12 113 LEU A N 1
ATOM 879 C CA . LEU A 1 113 ? 10.688 -7.452 -15.560 1.00 90.12 113 LEU A CA 1
ATOM 880 C C . LEU A 1 113 ? 11.325 -7.573 -14.174 1.00 90.12 113 LEU A C 1
ATOM 882 O O . LEU A 1 113 ? 10.658 -7.330 -13.173 1.00 90.12 113 LEU A O 1
ATOM 886 N N . TRP A 1 114 ? 12.618 -7.892 -14.096 1.00 89.38 114 TRP A N 1
ATOM 887 C CA . TRP A 1 114 ? 13.303 -8.009 -12.813 1.00 89.38 114 TRP A CA 1
ATOM 888 C C . TRP A 1 114 ? 13.320 -6.682 -12.051 1.00 89.38 114 TRP A C 1
ATOM 890 O O . TRP A 1 114 ? 12.989 -6.652 -10.867 1.00 89.38 114 TRP A O 1
ATOM 900 N N . ALA A 1 115 ? 13.640 -5.575 -12.722 1.00 87.75 115 ALA A N 1
ATOM 901 C CA . ALA A 1 115 ? 13.670 -4.253 -12.104 1.00 87.75 115 ALA A CA 1
ATOM 902 C C . ALA A 1 115 ? 12.280 -3.796 -11.627 1.00 87.75 115 ALA A C 1
ATOM 904 O O . ALA A 1 115 ? 12.167 -3.199 -10.558 1.00 87.75 115 ALA A O 1
ATOM 905 N N . VAL A 1 116 ? 11.227 -4.118 -12.384 1.00 84.50 116 VAL A N 1
ATOM 906 C CA . VAL A 1 116 ? 9.841 -3.760 -12.051 1.00 84.50 116 VAL A CA 1
ATOM 907 C C . VAL A 1 116 ? 9.273 -4.619 -10.922 1.00 84.50 116 VAL A C 1
ATOM 909 O O . VAL A 1 116 ? 8.609 -4.082 -10.041 1.00 84.50 116 VAL A O 1
ATOM 912 N N . PHE A 1 117 ? 9.513 -5.933 -10.921 1.00 88.56 117 PHE A N 1
ATOM 913 C CA . PHE A 1 117 ? 8.865 -6.858 -9.981 1.00 88.56 117 PHE A CA 1
ATOM 914 C C . PHE A 1 117 ? 9.655 -7.111 -8.691 1.00 88.56 117 PHE A C 1
ATOM 916 O O . PHE A 1 117 ? 9.054 -7.480 -7.682 1.00 88.56 117 PHE A O 1
ATOM 923 N N . THR A 1 118 ? 10.970 -6.866 -8.669 1.00 88.50 118 THR A N 1
ATOM 924 C CA . THR A 1 118 ? 11.787 -7.027 -7.449 1.00 88.50 118 THR A CA 1
ATOM 925 C C . THR A 1 118 ? 11.260 -6.220 -6.252 1.00 88.50 118 THR A C 1
ATOM 927 O O . THR A 1 118 ? 11.184 -6.800 -5.168 1.00 88.50 118 THR A O 1
ATOM 930 N N . PRO A 1 119 ? 10.853 -4.938 -6.389 1.00 88.31 119 PRO A N 1
ATOM 931 C CA . PRO A 1 119 ? 10.295 -4.175 -5.271 1.00 88.31 119 PRO A CA 1
ATOM 932 C C . PRO A 1 119 ? 9.048 -4.830 -4.670 1.00 88.31 119 PRO A C 1
ATOM 934 O O . PRO A 1 119 ? 8.931 -4.931 -3.453 1.00 88.31 119 PRO A O 1
ATOM 937 N N . TYR A 1 120 ? 8.159 -5.363 -5.513 1.00 89.50 120 TYR A N 1
ATOM 938 C CA . TYR A 1 120 ? 6.958 -6.067 -5.061 1.00 89.50 120 TYR A CA 1
ATOM 939 C C . TYR A 1 120 ? 7.287 -7.399 -4.386 1.00 89.50 120 TYR A C 1
ATOM 941 O O . TYR A 1 120 ? 6.664 -7.741 -3.386 1.00 89.50 120 TYR A O 1
ATOM 949 N N . TYR A 1 121 ? 8.282 -8.139 -4.885 1.00 90.94 121 TYR A N 1
ATOM 950 C CA . TYR A 1 121 ? 8.761 -9.350 -4.216 1.00 90.94 121 TYR A CA 1
ATOM 951 C C . TYR A 1 121 ? 9.350 -9.035 -2.832 1.00 90.94 121 TYR A C 1
ATOM 953 O O . TYR A 1 121 ? 9.044 -9.717 -1.859 1.00 90.94 121 TYR A O 1
ATOM 961 N N . ARG A 1 122 ? 10.145 -7.966 -2.712 1.00 90.56 122 ARG A N 1
ATOM 962 C CA . ARG A 1 122 ? 10.687 -7.522 -1.418 1.00 90.56 122 ARG A CA 1
ATOM 963 C C . ARG A 1 122 ? 9.588 -7.083 -0.460 1.00 90.56 122 ARG A C 1
ATOM 965 O O . ARG A 1 122 ? 9.598 -7.510 0.689 1.00 90.56 122 ARG A O 1
ATOM 972 N N . LEU A 1 123 ? 8.615 -6.322 -0.960 1.00 91.25 123 LEU A N 1
ATOM 973 C CA . LEU A 1 123 ? 7.427 -5.951 -0.203 1.00 91.25 123 LEU A CA 1
ATOM 974 C C . LEU A 1 123 ? 6.684 -7.198 0.293 1.00 91.25 123 LEU A C 1
ATOM 976 O O . LEU A 1 123 ? 6.372 -7.274 1.473 1.00 91.25 123 LEU A O 1
ATOM 980 N N . TYR A 1 124 ? 6.459 -8.202 -0.565 1.00 92.94 124 TYR A N 1
ATOM 981 C CA . TYR A 1 124 ? 5.817 -9.467 -0.182 1.00 92.94 124 TYR A CA 1
ATOM 982 C C . TYR A 1 124 ? 6.532 -10.165 0.978 1.00 92.94 124 TYR A C 1
ATOM 984 O O . TYR A 1 124 ? 5.882 -10.722 1.863 1.00 92.94 124 TYR A O 1
ATOM 992 N N . CYS A 1 125 ? 7.864 -10.140 0.967 1.00 92.50 125 CYS A N 1
ATOM 993 C CA . CYS A 1 125 ? 8.691 -10.759 1.994 1.00 92.50 125 CYS A CA 1
ATOM 994 C C . CYS A 1 125 ? 8.706 -9.992 3.326 1.00 92.50 125 CYS A C 1
ATOM 996 O O . CYS A 1 125 ? 9.225 -10.539 4.299 1.00 92.50 125 CYS A O 1
ATOM 998 N N . HIS A 1 126 ? 8.152 -8.774 3.406 1.00 92.00 126 HIS A N 1
ATOM 999 C CA . HIS A 1 126 ? 8.080 -8.044 4.669 1.00 92.00 126 HIS A CA 1
ATOM 1000 C C . HIS A 1 126 ? 7.161 -8.787 5.660 1.00 92.00 126 HIS A C 1
ATOM 1002 O O . HIS A 1 126 ? 5.978 -8.986 5.357 1.00 92.00 126 HIS A O 1
ATOM 1008 N N . PRO A 1 127 ? 7.660 -9.192 6.845 1.00 91.38 127 PRO A N 1
ATOM 1009 C CA . PRO A 1 127 ? 6.958 -10.135 7.717 1.00 91.38 127 PRO A CA 1
ATOM 1010 C C . PRO A 1 127 ? 5.667 -9.569 8.311 1.00 91.38 127 PRO A C 1
ATOM 1012 O O . PRO A 1 127 ? 4.702 -10.310 8.475 1.00 91.38 127 PRO A O 1
ATOM 1015 N N . GLU A 1 128 ? 5.638 -8.271 8.610 1.00 91.06 128 GLU A N 1
ATOM 1016 C CA . GLU A 1 128 ? 4.512 -7.658 9.324 1.00 91.06 128 GLU A CA 1
ATOM 1017 C C . GLU A 1 128 ? 3.325 -7.322 8.417 1.00 91.06 128 GLU A C 1
ATOM 1019 O O . GLU A 1 128 ? 2.181 -7.582 8.772 1.00 91.06 128 GLU A O 1
ATOM 1024 N N . PHE A 1 129 ? 3.575 -6.759 7.232 1.00 94.25 129 PHE A N 1
ATOM 1025 C CA . PHE A 1 129 ? 2.514 -6.187 6.399 1.00 94.25 129 PHE A CA 1
ATOM 1026 C C . PHE A 1 129 ? 2.589 -6.574 4.923 1.00 94.25 129 PHE A C 1
ATOM 1028 O O . PHE A 1 129 ? 1.685 -6.224 4.170 1.00 94.25 129 PHE A O 1
ATOM 1035 N N . GLY A 1 130 ? 3.620 -7.299 4.479 1.00 94.19 130 GLY A N 1
ATOM 1036 C CA . GLY A 1 130 ? 3.891 -7.515 3.055 1.00 94.19 130 GLY A CA 1
ATOM 1037 C C . GLY A 1 130 ? 2.746 -8.178 2.291 1.00 94.19 130 GLY A C 1
ATOM 1038 O O . GLY A 1 130 ? 2.340 -7.728 1.216 1.00 94.19 130 GLY A O 1
ATOM 1039 N N . LYS A 1 131 ? 2.162 -9.225 2.885 1.00 95.69 131 LYS A N 1
ATOM 1040 C CA . LYS A 1 131 ? 1.000 -9.933 2.322 1.00 95.69 131 LYS A CA 1
ATOM 1041 C C . LYS A 1 131 ? -0.234 -9.033 2.263 1.00 95.69 131 LYS A C 1
ATOM 1043 O O . LYS A 1 131 ? -0.889 -8.975 1.223 1.00 95.69 131 LYS A O 1
ATOM 1048 N N . SER A 1 132 ? -0.520 -8.317 3.349 1.00 96.50 132 SER A N 1
ATOM 1049 C CA . SER A 1 132 ? -1.658 -7.399 3.442 1.00 96.50 132 SER A CA 1
ATOM 1050 C C . SER A 1 132 ? -1.518 -6.242 2.452 1.00 96.50 132 SER A C 1
ATOM 1052 O O . SER A 1 132 ? -2.471 -5.937 1.742 1.00 96.50 132 SER A O 1
ATOM 1054 N N . ALA A 1 133 ? -0.318 -5.670 2.311 1.00 94.50 133 ALA A N 1
ATOM 1055 C CA . ALA A 1 133 ? 0.006 -4.622 1.344 1.00 94.50 133 ALA A CA 1
ATOM 1056 C C . ALA A 1 133 ? -0.302 -5.051 -0.093 1.00 94.50 133 ALA A C 1
ATOM 1058 O O . ALA A 1 133 ? -1.045 -4.370 -0.798 1.00 94.50 133 ALA A O 1
ATOM 1059 N N . LEU A 1 134 ? 0.204 -6.209 -0.526 1.00 92.62 134 LEU A N 1
ATOM 1060 C CA . LEU A 1 134 ? -0.044 -6.692 -1.886 1.00 92.62 134 LEU A CA 1
ATOM 1061 C C . LEU A 1 134 ? -1.501 -7.080 -2.125 1.00 92.62 134 LEU A C 1
ATOM 1063 O O . LEU A 1 134 ? -2.045 -6.776 -3.185 1.00 92.62 134 LEU A O 1
ATOM 1067 N N . LYS A 1 135 ? -2.152 -7.711 -1.144 1.00 94.00 135 LYS A N 1
ATOM 1068 C CA . LYS A 1 135 ? -3.577 -8.052 -1.233 1.00 94.00 135 LYS A CA 1
ATOM 1069 C C . LYS A 1 135 ? -4.445 -6.796 -1.326 1.00 94.00 135 LYS A C 1
ATOM 1071 O O . LYS A 1 135 ? -5.368 -6.755 -2.134 1.00 94.00 135 LYS A O 1
ATOM 1076 N N . PHE A 1 136 ? -4.120 -5.759 -0.557 1.00 93.44 136 PHE A N 1
ATOM 1077 C CA . PHE A 1 136 ? -4.769 -4.454 -0.633 1.00 93.44 136 PHE A CA 1
ATOM 1078 C C . PHE A 1 136 ? -4.573 -3.793 -2.004 1.00 93.44 136 PHE A C 1
ATOM 1080 O O . PHE A 1 136 ? -5.558 -3.401 -2.625 1.00 93.44 136 PHE A O 1
ATOM 1087 N N . LEU A 1 137 ? -3.338 -3.741 -2.523 1.00 89.12 137 LEU A N 1
ATOM 1088 C CA . LEU A 1 137 ? -3.066 -3.213 -3.867 1.00 89.12 137 LEU A CA 1
ATOM 1089 C C . LEU A 1 137 ? -3.851 -3.962 -4.954 1.00 89.12 137 LEU A C 1
ATOM 1091 O O . LEU A 1 137 ? -4.424 -3.331 -5.839 1.00 89.12 137 LEU A O 1
ATOM 1095 N N . ALA A 1 138 ? -3.904 -5.295 -4.882 1.00 87.81 138 ALA A N 1
ATOM 1096 C CA . ALA A 1 138 ? -4.659 -6.108 -5.833 1.00 87.81 138 ALA A CA 1
ATOM 1097 C C . ALA A 1 138 ? -6.167 -5.814 -5.770 1.00 87.81 138 ALA A C 1
ATOM 1099 O O . ALA A 1 138 ? -6.827 -5.738 -6.803 1.00 87.81 138 ALA A O 1
ATOM 1100 N N . ARG A 1 139 ? -6.713 -5.598 -4.568 1.00 85.00 139 ARG A N 1
ATOM 1101 C CA . ARG A 1 139 ? -8.127 -5.244 -4.382 1.00 85.00 139 ARG A CA 1
ATOM 1102 C C . ARG A 1 139 ? -8.472 -3.863 -4.917 1.00 85.00 139 ARG A C 1
ATOM 1104 O O . ARG A 1 139 ? -9.521 -3.723 -5.530 1.00 85.00 139 ARG A O 1
ATOM 1111 N N . LEU A 1 140 ? -7.584 -2.879 -4.776 1.00 82.12 140 LEU A N 1
ATOM 1112 C CA . LEU A 1 140 ? -7.792 -1.544 -5.352 1.00 82.12 140 LEU A CA 1
ATOM 1113 C C . LEU A 1 140 ? -7.950 -1.566 -6.880 1.00 82.12 140 LEU A C 1
ATOM 1115 O O . LEU A 1 140 ? -8.618 -0.699 -7.428 1.00 82.12 140 LEU A O 1
ATOM 1119 N N . GLN A 1 141 ? -7.362 -2.548 -7.574 1.00 71.25 141 GLN A N 1
ATOM 1120 C CA . GLN A 1 141 ? -7.554 -2.700 -9.023 1.00 71.25 141 GLN A CA 1
ATOM 1121 C C . GLN A 1 141 ? -8.936 -3.245 -9.400 1.00 71.25 141 GLN A C 1
ATOM 1123 O O . GLN A 1 141 ? -9.371 -3.073 -10.536 1.00 71.25 141 GLN A O 1
ATOM 1128 N N . ILE A 1 142 ? -9.610 -3.913 -8.465 1.00 75.69 142 ILE A N 1
ATOM 1129 C CA . ILE A 1 142 ? -10.962 -4.448 -8.644 1.00 75.69 142 ILE A CA 1
ATOM 1130 C C . ILE A 1 142 ? -11.983 -3.385 -8.211 1.00 75.69 142 ILE A C 1
ATOM 1132 O O . ILE A 1 142 ? -12.930 -3.105 -8.945 1.00 75.69 142 ILE A O 1
ATOM 1136 N N . ASP A 1 143 ? -11.737 -2.727 -7.075 1.00 69.56 143 ASP A N 1
ATOM 1137 C CA . ASP A 1 143 ? -12.544 -1.627 -6.537 1.00 69.56 143 ASP A CA 1
ATOM 1138 C C . ASP A 1 143 ? -12.170 -0.288 -7.197 1.00 69.56 143 ASP A C 1
ATOM 1140 O O . ASP A 1 143 ? -11.634 0.634 -6.583 1.00 69.56 143 ASP A O 1
ATOM 1144 N N . MET A 1 144 ? -12.476 -0.166 -8.489 1.00 65.50 144 MET A N 1
ATOM 1145 C CA . MET A 1 144 ? -12.209 1.024 -9.306 1.00 65.50 144 MET A CA 1
ATOM 1146 C C . MET A 1 144 ? -13.308 2.091 -9.166 1.00 65.50 144 MET A C 1
ATOM 1148 O O . MET A 1 144 ? -13.768 2.646 -10.167 1.00 65.50 144 MET A O 1
ATOM 1152 N N . SER A 1 145 ? -13.752 2.389 -7.941 1.00 75.75 145 SER A N 1
ATOM 1153 C CA . SER A 1 145 ? -14.709 3.482 -7.725 1.00 75.75 145 SER A CA 1
ATOM 1154 C C . SER A 1 145 ? -14.094 4.831 -8.144 1.00 75.75 145 SER A C 1
ATOM 1156 O O . SER A 1 145 ? -12.870 4.988 -8.075 1.00 75.75 145 SER A O 1
ATOM 1158 N N . PRO A 1 146 ? -14.895 5.826 -8.573 1.00 75.38 146 PRO A N 1
ATOM 1159 C CA . PRO A 1 146 ? -14.366 7.121 -9.014 1.00 75.38 146 PRO A CA 1
ATOM 1160 C C . PRO A 1 146 ? -13.474 7.804 -7.968 1.00 75.38 146 PRO A C 1
ATOM 1162 O O . PRO A 1 146 ? -12.448 8.389 -8.314 1.00 75.38 146 PRO A O 1
ATOM 1165 N N . ASP A 1 147 ? -13.818 7.668 -6.687 1.00 77.06 147 ASP A N 1
ATOM 1166 C CA . ASP A 1 147 ? -13.057 8.249 -5.580 1.00 77.06 147 ASP A CA 1
ATOM 1167 C C . ASP A 1 147 ? -11.696 7.565 -5.398 1.00 77.06 147 ASP A C 1
ATOM 1169 O O . ASP A 1 147 ? -10.677 8.232 -5.208 1.00 77.06 147 ASP A O 1
ATOM 1173 N N . ILE A 1 148 ? -11.654 6.232 -5.502 1.00 76.50 148 ILE A N 1
ATOM 1174 C CA . ILE A 1 148 ? -10.407 5.462 -5.420 1.00 76.50 148 ILE A CA 1
ATOM 1175 C C . ILE A 1 148 ? -9.525 5.759 -6.633 1.00 76.50 148 ILE A C 1
ATOM 1177 O O . ILE A 1 148 ? -8.325 5.993 -6.477 1.00 76.50 148 ILE A O 1
ATOM 1181 N N . GLN A 1 149 ? -10.110 5.830 -7.832 1.00 71.88 149 GLN A N 1
ATOM 1182 C CA . GLN A 1 149 ? -9.388 6.235 -9.037 1.00 71.88 149 GLN A CA 1
ATOM 1183 C C . GLN A 1 149 ? -8.779 7.630 -8.881 1.00 71.88 149 GLN A C 1
ATOM 1185 O O . GLN A 1 149 ? -7.616 7.825 -9.226 1.00 71.88 149 GLN A O 1
ATOM 1190 N N . ALA A 1 150 ? -9.521 8.592 -8.325 1.00 75.75 150 ALA A N 1
ATOM 1191 C CA . ALA A 1 150 ? -9.004 9.934 -8.080 1.00 75.75 150 ALA A CA 1
ATOM 1192 C C . ALA A 1 150 ? -7.779 9.905 -7.154 1.00 75.75 150 ALA A C 1
ATOM 1194 O O . ALA A 1 150 ? -6.771 10.533 -7.471 1.00 75.75 150 ALA A O 1
ATOM 1195 N N . VAL A 1 151 ? -7.818 9.131 -6.062 1.00 74.81 151 VAL A N 1
ATOM 1196 C CA . VAL A 1 151 ? -6.669 8.956 -5.153 1.00 74.81 151 VAL A CA 1
ATOM 1197 C C . VAL A 1 151 ? -5.476 8.312 -5.867 1.00 74.81 151 VAL A C 1
ATOM 1199 O O . VAL A 1 151 ? -4.353 8.795 -5.734 1.00 74.81 151 VAL A O 1
ATOM 1202 N N . LEU A 1 152 ? -5.699 7.263 -6.663 1.00 69.25 152 LEU A N 1
ATOM 1203 C CA . LEU A 1 152 ? -4.632 6.597 -7.419 1.00 69.25 152 LEU A CA 1
ATOM 1204 C C . LEU A 1 152 ? -4.000 7.513 -8.481 1.00 69.25 152 LEU A C 1
ATOM 1206 O O . LEU A 1 152 ? -2.793 7.431 -8.712 1.00 69.25 152 LEU A O 1
ATOM 1210 N N . ASN A 1 153 ? -4.798 8.402 -9.079 1.00 67.50 153 ASN A N 1
ATOM 1211 C CA . ASN A 1 153 ? -4.386 9.318 -10.142 1.00 67.50 153 ASN A CA 1
ATOM 1212 C C . ASN A 1 153 ? -3.708 10.603 -9.638 1.00 67.50 153 ASN A C 1
ATOM 1214 O O . ASN A 1 153 ? -3.021 11.249 -10.429 1.00 67.50 153 ASN A O 1
ATOM 1218 N N . LYS A 1 154 ? -3.871 10.983 -8.357 1.00 66.88 154 LYS A N 1
ATOM 1219 C CA . LYS A 1 154 ? -3.250 12.195 -7.773 1.00 66.88 154 LYS A CA 1
ATOM 1220 C C . LYS A 1 154 ? -1.738 12.241 -7.963 1.00 66.88 154 LYS A C 1
ATOM 1222 O O . LYS A 1 154 ? -1.171 13.309 -8.157 1.00 66.88 154 LYS A O 1
ATOM 1227 N N . GLU A 1 155 ? -1.102 11.081 -7.936 1.00 52.28 155 GLU A N 1
ATOM 1228 C CA . GLU A 1 155 ? 0.301 10.940 -8.276 1.00 52.28 155 GLU A CA 1
ATOM 1229 C C . GLU A 1 155 ? 0.439 9.778 -9.255 1.00 52.28 155 GLU A C 1
ATOM 1231 O O . GLU A 1 155 ? 0.354 8.621 -8.808 1.00 52.28 155 GLU A O 1
ATOM 1236 N N . PRO A 1 156 ? 0.652 10.046 -10.563 1.00 47.59 156 PRO A N 1
ATOM 1237 C CA . PRO A 1 156 ? 0.892 8.979 -11.517 1.00 47.59 156 PRO A CA 1
ATOM 1238 C C . PRO A 1 156 ? 2.063 8.172 -10.981 1.00 47.59 156 PRO A C 1
ATOM 1240 O O . PRO A 1 156 ? 3.090 8.751 -10.615 1.00 47.59 156 PRO A O 1
ATOM 1243 N N . GLN A 1 157 ? 1.899 6.849 -10.880 1.00 47.28 157 GLN A N 1
ATOM 1244 C CA . GLN A 1 157 ? 3.011 5.971 -10.547 1.00 47.28 157 GLN A CA 1
ATOM 1245 C C . GLN A 1 157 ? 4.199 6.431 -11.394 1.00 47.28 157 GLN A C 1
ATOM 1247 O O . GLN A 1 157 ? 4.164 6.327 -12.618 1.00 47.28 157 GLN A O 1
ATOM 1252 N N . LYS A 1 158 ? 5.274 6.924 -10.761 1.00 40.59 158 LYS A N 1
ATOM 1253 C CA . LYS A 1 158 ? 6.552 7.240 -11.431 1.00 40.59 158 LYS A CA 1
ATOM 1254 C C . LYS A 1 158 ? 7.202 5.990 -12.040 1.00 40.59 158 LYS A C 1
ATOM 1256 O O . LYS A 1 158 ? 8.354 6.001 -12.450 1.00 40.59 158 LYS A O 1
ATOM 1261 N N . LEU A 1 159 ? 6.471 4.881 -12.094 1.00 38.22 159 LEU A N 1
ATOM 1262 C CA . LEU A 1 159 ? 6.623 3.842 -13.090 1.00 38.22 159 LEU A CA 1
ATOM 1263 C C . LEU A 1 159 ? 5.927 4.218 -14.415 1.00 38.22 159 LEU A C 1
ATOM 1265 O O . LEU A 1 159 ? 5.416 3.358 -15.125 1.00 38.22 159 LEU A O 1
ATOM 1269 N N . ALA A 1 160 ? 5.983 5.492 -14.808 1.00 36.34 160 ALA A N 1
ATOM 1270 C CA . ALA A 1 160 ? 6.074 5.830 -16.214 1.00 36.34 160 ALA A CA 1
ATOM 1271 C C . ALA A 1 160 ? 7.444 5.338 -16.695 1.00 36.34 160 ALA A C 1
ATOM 1273 O O . ALA A 1 160 ? 8.360 6.114 -16.947 1.00 36.34 160 ALA A O 1
ATOM 1274 N N . LEU A 1 161 ? 7.555 4.018 -16.853 1.00 34.28 161 LEU A N 1
ATOM 1275 C CA . LEU A 1 161 ? 8.217 3.460 -18.013 1.00 34.28 161 LEU A CA 1
ATOM 1276 C C . LEU A 1 161 ? 7.708 4.316 -19.181 1.00 34.28 161 LEU A C 1
ATOM 1278 O O . LEU A 1 161 ? 6.571 4.168 -19.628 1.00 34.28 161 LEU A O 1
ATOM 1282 N N . ARG A 1 162 ? 8.498 5.315 -19.595 1.00 33.50 162 ARG A N 1
ATOM 1283 C CA . ARG A 1 162 ? 8.267 6.146 -20.785 1.00 33.50 162 ARG A CA 1
ATOM 1284 C C . ARG A 1 162 ? 8.445 5.264 -22.027 1.00 33.50 162 ARG A C 1
ATOM 1286 O O . ARG A 1 162 ? 9.240 5.545 -22.914 1.00 33.50 162 ARG A O 1
ATOM 1293 N N . SER A 1 163 ? 7.732 4.147 -22.071 1.00 33.53 163 SER A N 1
ATOM 1294 C CA . SER A 1 163 ? 7.837 3.088 -23.059 1.00 33.53 163 SER A CA 1
ATOM 1295 C C . SER A 1 163 ? 6.474 2.740 -23.647 1.00 33.53 163 SER A C 1
ATOM 1297 O O . SER A 1 163 ? 6.262 1.620 -24.089 1.00 33.53 163 SER A O 1
ATOM 1299 N N . THR A 1 164 ? 5.567 3.711 -23.765 1.00 33.28 164 THR A N 1
ATOM 1300 C CA . THR A 1 164 ? 4.439 3.587 -24.701 1.00 33.28 164 THR A CA 1
ATOM 1301 C C . THR A 1 164 ? 4.765 4.077 -26.113 1.00 33.28 164 THR A C 1
ATOM 1303 O O . THR A 1 164 ? 4.039 3.719 -27.034 1.00 33.28 164 THR A O 1
ATOM 1306 N N . HIS A 1 165 ? 5.885 4.781 -26.355 1.00 33.34 165 HIS A N 1
ATOM 1307 C CA . HIS A 1 165 ? 6.248 5.217 -27.722 1.00 33.34 165 HIS A CA 1
ATOM 1308 C C . HIS A 1 165 ? 7.653 4.837 -28.226 1.00 33.34 165 HIS A C 1
ATOM 1310 O O . HIS A 1 165 ? 7.871 4.871 -29.434 1.00 33.34 165 HIS A O 1
ATOM 1316 N N . ALA A 1 166 ? 8.587 4.392 -27.376 1.00 33.91 166 ALA A N 1
ATOM 1317 C CA . ALA A 1 166 ? 9.926 3.988 -27.840 1.00 33.91 166 ALA A CA 1
ATOM 1318 C C . ALA A 1 166 ? 10.068 2.475 -28.125 1.00 33.91 166 ALA A C 1
ATOM 1320 O O . ALA A 1 166 ? 10.861 2.081 -28.976 1.00 33.91 166 ALA A O 1
ATOM 1321 N N . GLY A 1 167 ? 9.269 1.619 -27.474 1.00 32.62 167 GLY A N 1
ATOM 1322 C CA . GLY A 1 167 ? 9.372 0.156 -27.608 1.00 32.62 167 GLY A CA 1
ATOM 1323 C C . GLY A 1 167 ? 8.727 -0.436 -28.869 1.00 32.62 167 GLY A C 1
ATOM 1324 O O . GLY A 1 167 ? 9.076 -1.542 -29.270 1.00 32.62 167 GLY A O 1
ATOM 1325 N N . ALA A 1 168 ? 7.830 0.300 -29.534 1.00 33.97 168 ALA A N 1
ATOM 1326 C CA . ALA A 1 168 ? 7.068 -0.203 -30.682 1.00 33.97 168 ALA A CA 1
ATOM 1327 C C . ALA A 1 168 ? 7.855 -0.230 -32.010 1.00 33.97 168 ALA A C 1
ATOM 1329 O O . ALA A 1 168 ? 7.372 -0.786 -32.992 1.00 33.97 168 ALA A O 1
ATOM 1330 N N . ARG A 1 169 ? 9.067 0.344 -32.069 1.00 35.06 169 ARG A N 1
ATOM 1331 C CA . ARG A 1 169 ? 9.917 0.281 -33.276 1.00 35.06 169 ARG A CA 1
ATOM 1332 C C . ARG A 1 169 ? 10.930 -0.864 -33.266 1.00 35.06 169 ARG A C 1
ATOM 1334 O O . ARG A 1 169 ? 11.362 -1.278 -34.335 1.00 35.06 169 ARG A O 1
ATOM 1341 N N . ALA A 1 170 ? 11.289 -1.402 -32.100 1.00 39.75 170 ALA A N 1
ATOM 1342 C CA . ALA A 1 170 ? 12.384 -2.369 -32.001 1.00 39.75 170 ALA A CA 1
ATOM 1343 C C . ALA A 1 170 ? 11.958 -3.838 -32.193 1.00 39.75 170 ALA A C 1
ATOM 1345 O O . ALA A 1 170 ? 12.802 -4.680 -32.479 1.00 39.75 170 ALA A O 1
ATOM 1346 N N . THR A 1 171 ? 10.668 -4.174 -32.079 1.00 39.16 171 THR A N 1
ATOM 1347 C CA . THR A 1 171 ? 10.204 -5.578 -32.134 1.00 39.16 171 THR A CA 1
ATOM 1348 C C . THR A 1 171 ? 9.753 -6.053 -33.519 1.00 39.16 171 THR A C 1
ATOM 1350 O O . THR A 1 171 ? 9.588 -7.254 -33.719 1.00 39.16 171 THR A O 1
ATOM 1353 N N . CYS A 1 172 ? 9.613 -5.158 -34.504 1.00 31.84 172 CYS A N 1
ATOM 1354 C CA . CYS A 1 172 ? 9.102 -5.514 -35.837 1.00 31.84 172 CYS A CA 1
ATOM 1355 C C . CYS A 1 172 ? 10.188 -5.760 -36.901 1.00 31.84 172 CYS A C 1
ATOM 1357 O O . CYS A 1 172 ? 9.859 -6.159 -38.013 1.00 31.84 172 CYS A O 1
ATOM 1359 N N . ALA A 1 173 ? 11.475 -5.562 -36.593 1.00 41.03 173 ALA A N 1
ATOM 1360 C CA . ALA A 1 173 ? 12.551 -5.716 -37.581 1.00 41.03 173 ALA A CA 1
ATOM 1361 C C . ALA A 1 173 ? 13.049 -7.168 -37.766 1.00 41.03 173 ALA A C 1
ATOM 1363 O O . ALA A 1 173 ? 13.891 -7.409 -38.627 1.00 41.03 173 ALA A O 1
ATOM 1364 N N . GLY A 1 174 ? 12.563 -8.135 -36.974 1.00 42.22 174 GLY A N 1
ATOM 1365 C CA . GLY A 1 174 ? 13.216 -9.449 -36.866 1.00 42.22 174 GLY A CA 1
ATOM 1366 C C . GLY A 1 174 ? 12.371 -10.704 -37.083 1.00 42.22 174 GLY A C 1
ATOM 1367 O O . GLY A 1 174 ? 12.963 -11.764 -37.257 1.00 42.22 174 GLY A O 1
ATOM 1368 N N . ASN A 1 175 ? 11.033 -10.648 -37.098 1.00 36.00 175 ASN A N 1
ATOM 1369 C CA . ASN A 1 175 ? 10.223 -11.873 -37.111 1.00 36.00 175 ASN A CA 1
ATOM 1370 C C . ASN A 1 175 ? 9.290 -11.976 -38.321 1.00 36.00 175 ASN A C 1
ATOM 1372 O O . ASN A 1 175 ? 8.314 -11.246 -38.461 1.00 36.00 175 ASN A O 1
ATOM 1376 N N . ARG A 1 176 ? 9.592 -12.960 -39.175 1.00 39.25 176 ARG A N 1
ATOM 1377 C CA . ARG A 1 176 ? 8.809 -13.423 -40.329 1.00 39.25 176 ARG A CA 1
ATOM 1378 C C . ARG A 1 176 ? 7.583 -14.236 -39.871 1.00 39.25 176 ARG A C 1
ATOM 1380 O O . ARG A 1 176 ? 7.420 -15.389 -40.254 1.00 39.25 176 ARG A O 1
ATOM 1387 N N . HIS A 1 177 ? 6.724 -13.653 -39.038 1.00 42.44 177 HIS A N 1
ATOM 1388 C CA . HIS A 1 177 ? 5.430 -14.247 -38.693 1.00 42.44 177 HIS A CA 1
ATOM 1389 C C . HIS A 1 177 ? 4.284 -13.270 -38.985 1.00 42.44 177 HIS A C 1
ATOM 1391 O O . HIS A 1 177 ? 4.419 -12.079 -38.700 1.00 42.44 177 HIS A O 1
ATOM 1397 N N . PRO A 1 178 ? 3.172 -13.746 -39.578 1.00 34.00 178 PRO A N 1
ATOM 1398 C CA . PRO A 1 178 ? 2.042 -12.892 -39.920 1.00 34.00 178 PRO A CA 1
ATOM 1399 C C . PRO A 1 178 ? 1.371 -12.336 -38.648 1.00 34.00 178 PRO A C 1
ATOM 1401 O O . PRO A 1 178 ? 1.282 -13.045 -37.642 1.00 34.00 178 PRO A O 1
ATOM 1404 N N . PRO A 1 179 ? 0.910 -11.073 -38.663 1.00 37.91 179 PRO A N 1
ATOM 1405 C CA . PRO A 1 179 ? 0.451 -10.388 -37.463 1.00 37.91 179 PRO A CA 1
ATOM 1406 C C . PRO A 1 179 ? -0.957 -10.842 -37.056 1.00 37.91 179 PRO A C 1
ATOM 1408 O O . PRO A 1 179 ? -1.926 -10.618 -37.772 1.00 37.91 179 PRO A O 1
ATOM 1411 N N . LEU A 1 180 ? -1.083 -11.386 -35.845 1.00 39.59 180 LEU A N 1
ATOM 1412 C CA . LEU A 1 180 ? -2.347 -11.462 -35.096 1.00 39.59 180 LEU A CA 1
ATOM 1413 C C . LEU A 1 180 ? -2.550 -10.196 -34.238 1.00 39.59 180 LEU A C 1
ATOM 1415 O O . LEU A 1 180 ? -2.948 -10.277 -33.081 1.00 39.59 180 LEU A O 1
ATOM 1419 N N . CYS A 1 181 ? -2.230 -9.014 -34.774 1.00 32.91 181 CYS A N 1
ATOM 1420 C CA . CYS A 1 181 ? -2.412 -7.742 -34.073 1.00 32.91 181 CYS A CA 1
ATOM 1421 C C . CYS A 1 181 ? -3.311 -6.820 -34.905 1.00 32.91 181 CYS A C 1
ATOM 1423 O O . CYS A 1 181 ? -2.892 -6.275 -35.925 1.00 32.91 181 CYS A O 1
ATOM 1425 N N . GLY A 1 182 ? -4.567 -6.673 -34.477 1.00 38.19 182 GLY A N 1
ATOM 1426 C CA . GLY A 1 182 ? -5.623 -5.905 -35.147 1.00 38.19 182 GLY A CA 1
ATOM 1427 C C . GLY A 1 182 ? -5.494 -4.381 -35.039 1.00 38.19 182 GLY A C 1
ATOM 1428 O O . GLY A 1 182 ? -6.493 -3.713 -34.809 1.00 38.19 182 GLY A O 1
ATOM 1429 N N . ILE A 1 183 ? -4.289 -3.820 -35.186 1.00 44.66 183 ILE A N 1
ATOM 1430 C CA . ILE A 1 183 ? -4.035 -2.367 -35.055 1.00 44.66 183 ILE A CA 1
ATOM 1431 C C . ILE A 1 183 ? -3.661 -1.706 -36.405 1.00 44.66 183 ILE A C 1
ATOM 1433 O O . ILE A 1 183 ? -3.396 -0.512 -36.468 1.00 44.66 183 ILE A O 1
ATOM 1437 N N . CYS A 1 184 ? -3.716 -2.428 -37.531 1.00 31.86 184 CYS A N 1
ATOM 1438 C CA . CYS A 1 184 ? -3.361 -1.885 -38.856 1.00 31.86 184 CYS A CA 1
ATOM 1439 C C . CYS A 1 184 ? -4.532 -1.752 -39.848 1.00 31.86 184 CYS A C 1
ATOM 1441 O O . CYS A 1 184 ? -4.329 -1.917 -41.047 1.00 31.86 184 CYS A O 1
ATOM 1443 N N . ILE A 1 185 ? -5.750 -1.435 -39.395 1.00 33.56 185 ILE A N 1
ATOM 1444 C CA . ILE A 1 185 ? -6.875 -1.153 -40.305 1.00 33.56 185 ILE A CA 1
ATOM 1445 C C . ILE A 1 185 ? -7.509 0.191 -39.947 1.00 33.56 185 ILE A C 1
ATOM 1447 O O . ILE A 1 185 ? -8.545 0.221 -39.297 1.00 33.56 185 ILE A O 1
ATOM 1451 N N . SER A 1 186 ? -6.860 1.300 -40.310 1.00 35.38 186 SER A N 1
ATOM 1452 C CA . SER A 1 186 ? -7.491 2.603 -40.609 1.00 35.38 186 SER A CA 1
ATOM 1453 C C . SER A 1 186 ? -6.406 3.628 -40.934 1.00 35.38 186 SER A C 1
ATOM 1455 O O . SER A 1 186 ? -5.683 4.062 -40.042 1.00 35.38 186 SER A O 1
ATOM 1457 N N . GLY A 1 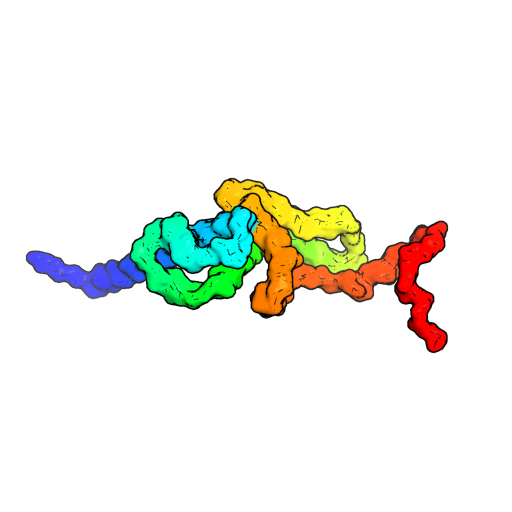187 ? -6.294 4.008 -42.206 1.00 34.03 187 GLY A N 1
ATOM 1458 C CA . GLY A 1 187 ? -5.407 5.086 -42.645 1.00 34.03 187 GLY A CA 1
ATOM 1459 C C . GLY A 1 187 ? -4.910 4.905 -44.074 1.00 34.03 187 GLY A C 1
ATOM 1460 O O . GLY A 1 187 ? -3.710 4.753 -44.282 1.00 34.03 187 GLY A O 1
ATOM 1461 N N . THR A 1 188 ? -5.841 4.845 -45.029 1.00 39.88 188 THR A N 1
ATOM 1462 C CA . THR A 1 188 ? -5.605 5.290 -46.417 1.00 39.88 188 THR A CA 1
ATOM 1463 C C . THR A 1 188 ? -5.331 6.782 -46.459 1.00 39.88 188 THR A C 1
ATOM 1465 O O . THR A 1 188 ? -6.010 7.494 -45.683 1.00 39.88 188 THR A O 1
#

Radius of gyration: 23.9 Å; chains: 1; bounding box: 40×43×93 Å

Foldseek 3Di:
DDDDDPVRVVVVVVVVVVVVVVVLVVLLVLLLLLLLQCCLPPNLVVDDLVNSCVSSVHPDSVSCCVCQVGSLSSVLVNVVVLVVQLVVQQPVLVVVCVVCVVVVDDDDPVSVCCNVCRSLVVLCPPPRCSSSSVSNVVRLVVVVDVSSVCSCPVDPPPPPPVPPPPVPPPPPPDDPDDDPDPPPPDDD

Sequence (188 aa):
MAEPTRDELRVQSSEDRKSRSDTKNDTKSNLILSALELFAENGIDAVSMRTINNAAGTRNASAVHYHFGNKLGIIEAIIQFIREELDTYRMDAVVNLERRAANGDNPSCREILWAVFTPYYRLYCHPEFGKSALKFLARLQIDMSPDIQAVLNKEPQKLALRSTHAGARATCAGNRHPPLCGICISGT

Secondary structure (DSSP, 8-state):
-PPPPHHHHHHHHHHHHHHHHHHHHHHHHHHHHHHHHHHHHH-TTT--HHHHHHHTT-S-HHHHHHHHSSHHHHHHHHHHHHHHHHHHT--HHHHHHHHHHHTT----HHHHHHHHHHHHHHHHT-TTTHHHHHHHHHHHTT---HHHHHHHHSS--S---S-SSSGGGTSSSS-------TT--S--

pLDDT: mean 73.33, std 20.43, range [31.84, 96.56]